Protein AF-A0A6P7TTG6-F1 (afdb_monomer_lite)

Structure (mmCIF, N/CA/C/O backbone):
data_AF-A0A6P7TTG6-F1
#
_entry.id   AF-A0A6P7TTG6-F1
#
loop_
_atom_site.group_PDB
_atom_site.id
_atom_site.type_symbol
_atom_site.label_atom_id
_atom_site.label_alt_id
_atom_site.label_comp_id
_atom_site.label_asym_id
_atom_site.label_entity_id
_atom_site.label_seq_id
_atom_site.pdbx_PDB_ins_code
_atom_site.Cartn_x
_atom_site.Cartn_y
_atom_site.Cartn_z
_atom_site.occupancy
_atom_site.B_iso_or_equiv
_atom_site.auth_seq_id
_atom_site.auth_comp_id
_atom_site.auth_asym_id
_atom_site.auth_atom_id
_atom_site.pdbx_PDB_model_num
ATOM 1 N N . MET A 1 1 ? 23.427 6.670 30.437 1.00 39.31 1 MET A N 1
ATOM 2 C CA . MET A 1 1 ? 23.112 5.500 29.586 1.00 39.31 1 MET A CA 1
ATOM 3 C C . MET A 1 1 ? 22.218 4.559 30.376 1.00 39.31 1 MET A C 1
ATOM 5 O O . MET A 1 1 ? 22.698 3.890 31.280 1.00 39.31 1 MET A O 1
ATOM 9 N N . SER A 1 2 ? 20.908 4.607 30.129 1.00 32.12 2 SER A N 1
ATOM 10 C CA . SER A 1 2 ? 19.894 3.853 30.873 1.00 32.12 2 SER A CA 1
ATOM 11 C C . SER A 1 2 ? 19.467 2.592 30.096 1.00 32.12 2 SER A C 1
ATOM 13 O O . SER A 1 2 ? 19.248 2.658 28.886 1.00 32.12 2 SER A O 1
ATOM 15 N N . PRO A 1 3 ? 19.311 1.432 30.759 1.00 34.78 3 PRO A N 1
ATOM 16 C CA . PRO A 1 3 ? 19.116 0.126 30.114 1.00 34.78 3 PRO A CA 1
ATOM 17 C C . PRO A 1 3 ? 17.681 -0.143 29.609 1.00 34.78 3 PRO A C 1
ATOM 19 O O . PRO A 1 3 ? 17.289 -1.294 29.447 1.00 34.78 3 PRO A O 1
ATOM 22 N N . LYS A 1 4 ? 16.869 0.892 29.344 1.00 36.12 4 LYS A N 1
ATOM 23 C CA . LYS A 1 4 ? 15.456 0.733 28.930 1.00 36.12 4 LYS A CA 1
ATOM 24 C C . LYS A 1 4 ? 15.217 0.774 27.414 1.00 36.12 4 LYS A C 1
ATOM 26 O O . LYS A 1 4 ? 14.137 0.399 26.976 1.00 36.12 4 LYS A O 1
ATOM 31 N N . LEU A 1 5 ? 16.215 1.145 26.608 1.00 35.41 5 LEU A N 1
ATOM 32 C CA . LEU A 1 5 ? 16.100 1.162 25.138 1.00 35.41 5 LEU A CA 1
ATOM 33 C C . LEU A 1 5 ? 16.458 -0.178 24.468 1.00 35.41 5 LEU A C 1
ATOM 35 O O . LEU A 1 5 ? 16.101 -0.396 23.314 1.00 35.41 5 LEU A O 1
ATOM 39 N N . ALA A 1 6 ? 17.096 -1.105 25.189 1.00 32.06 6 ALA A N 1
ATOM 40 C CA . ALA A 1 6 ? 17.482 -2.408 24.641 1.00 32.06 6 ALA A CA 1
ATOM 41 C C . ALA A 1 6 ? 16.287 -3.365 24.443 1.00 32.06 6 ALA A C 1
ATOM 43 O O . ALA A 1 6 ? 16.304 -4.186 23.531 1.00 32.06 6 ALA A O 1
ATOM 44 N N . ASN A 1 7 ? 15.217 -3.225 25.237 1.00 31.53 7 ASN A N 1
ATOM 45 C CA . ASN A 1 7 ? 14.056 -4.118 25.144 1.00 31.53 7 ASN A CA 1
ATOM 46 C C . ASN A 1 7 ? 13.099 -3.782 23.994 1.00 31.53 7 ASN A C 1
ATOM 48 O O . ASN A 1 7 ? 12.390 -4.672 23.545 1.00 31.53 7 ASN A O 1
ATOM 52 N N . LEU A 1 8 ? 13.090 -2.552 23.468 1.00 34.22 8 LEU A N 1
ATOM 53 C CA . LEU A 1 8 ? 12.247 -2.218 22.310 1.00 34.22 8 LEU A CA 1
ATOM 54 C C . LEU A 1 8 ? 12.873 -2.690 20.984 1.00 34.22 8 LEU A C 1
ATOM 56 O O . LEU A 1 8 ? 12.159 -2.993 20.032 1.00 34.22 8 LEU A O 1
ATOM 60 N N . PHE A 1 9 ? 14.205 -2.807 20.937 1.00 30.59 9 PHE A N 1
ATOM 61 C CA . PHE A 1 9 ? 14.932 -3.268 19.752 1.00 30.59 9 PHE A CA 1
ATOM 62 C C . PHE A 1 9 ? 14.781 -4.776 19.507 1.00 30.59 9 PHE A C 1
ATOM 64 O O . PHE A 1 9 ? 14.732 -5.196 18.354 1.00 30.59 9 PHE A O 1
ATOM 71 N N . LEU A 1 10 ? 14.626 -5.579 20.568 1.00 30.73 10 LEU A N 1
ATOM 72 C CA . LEU A 1 10 ? 14.451 -7.032 20.449 1.00 30.73 10 LEU A CA 1
ATOM 73 C C . LEU A 1 10 ? 13.064 -7.438 19.921 1.00 30.73 10 LEU A C 1
ATOM 75 O O . LEU A 1 10 ? 12.965 -8.430 19.205 1.00 30.73 10 LEU A O 1
ATOM 79 N N . PHE A 1 11 ? 12.013 -6.644 20.164 1.00 33.34 11 PHE A N 1
ATOM 80 C CA . PHE A 1 11 ? 10.689 -6.894 19.568 1.00 33.34 11 PHE A CA 1
ATOM 81 C C . PHE A 1 11 ? 10.636 -6.595 18.060 1.00 33.34 11 PHE A C 1
ATOM 83 O O . PHE A 1 11 ? 9.812 -7.165 17.349 1.00 33.34 11 PHE A O 1
ATOM 90 N N . TYR A 1 12 ? 11.516 -5.725 17.550 1.00 31.17 12 TYR A N 1
ATOM 91 C CA . TYR A 1 12 ? 11.521 -5.332 16.136 1.00 31.17 12 TYR A CA 1
ATOM 92 C C . TYR A 1 12 ? 12.294 -6.318 15.243 1.00 31.17 12 TYR A C 1
ATOM 94 O O . TYR A 1 12 ? 12.014 -6.439 14.050 1.00 31.17 12 TYR A O 1
ATOM 102 N N . THR A 1 13 ? 13.262 -7.045 15.807 1.00 28.78 13 THR A N 1
ATOM 103 C CA . THR A 1 13 ? 14.117 -7.981 15.060 1.00 28.78 13 THR A CA 1
ATOM 104 C C . THR A 1 13 ? 13.507 -9.366 14.846 1.00 28.78 13 THR A C 1
ATOM 106 O O . THR A 1 13 ? 13.900 -10.038 13.895 1.00 28.78 13 THR A O 1
ATOM 109 N N . ASP A 1 14 ? 12.511 -9.772 15.638 1.00 31.84 14 ASP A N 1
ATOM 110 C CA . ASP A 1 14 ? 11.866 -11.093 15.502 1.00 31.84 14 ASP A CA 1
ATOM 111 C C . ASP A 1 14 ? 10.756 -11.128 14.426 1.00 31.84 14 ASP A C 1
ATOM 113 O O . ASP A 1 14 ? 10.308 -12.179 13.974 1.00 31.84 14 ASP A O 1
ATOM 117 N N . TYR A 1 15 ? 10.349 -9.959 13.918 1.00 33.72 15 TYR A N 1
ATOM 118 C CA . TYR A 1 15 ? 9.292 -9.833 12.905 1.00 33.72 15 TYR A CA 1
ATOM 119 C C . TYR A 1 15 ? 9.733 -10.176 11.471 1.00 33.72 15 TYR A C 1
ATOM 121 O O . TYR A 1 15 ? 8.911 -10.170 10.554 1.00 33.72 15 TYR A O 1
ATOM 129 N N . LYS A 1 16 ? 11.024 -10.455 11.239 1.00 35.59 16 LYS A N 1
ATOM 130 C CA . LYS A 1 16 ? 11.579 -10.651 9.887 1.00 35.59 16 LYS A CA 1
ATOM 131 C C . LYS A 1 16 ? 11.756 -12.105 9.438 1.00 35.59 16 LYS A C 1
ATOM 133 O O . LYS A 1 16 ? 12.183 -12.292 8.305 1.00 35.59 16 LYS A O 1
ATOM 138 N N . ASN A 1 17 ? 11.421 -13.120 10.243 1.00 33.59 17 ASN A N 1
ATOM 139 C CA . ASN A 1 17 ? 11.662 -14.522 9.849 1.00 33.59 17 ASN A CA 1
ATOM 1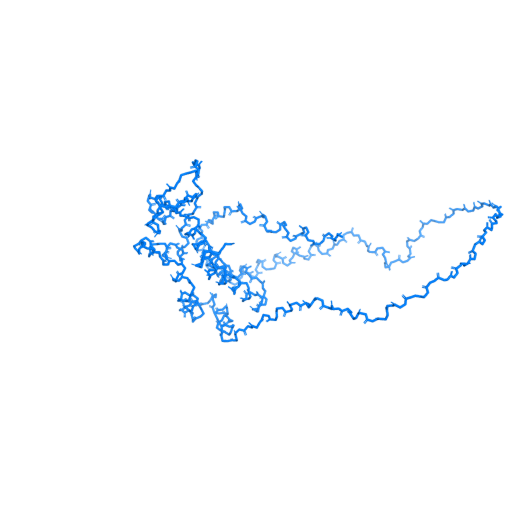40 C C . ASN A 1 17 ? 10.545 -15.532 10.148 1.00 33.59 17 ASN A C 1
ATOM 142 O O . ASN A 1 17 ? 10.766 -16.734 10.000 1.00 33.59 17 ASN A O 1
ATOM 146 N N . VAL A 1 18 ? 9.326 -15.103 10.477 1.00 35.44 18 VAL A N 1
ATOM 147 C CA . VAL A 1 18 ? 8.229 -16.069 10.618 1.00 35.44 18 VAL A CA 1
ATOM 148 C C . VAL A 1 18 ? 7.571 -16.303 9.257 1.00 35.44 18 VAL A C 1
ATOM 150 O O . VAL A 1 18 ? 6.662 -15.585 8.845 1.00 35.44 18 VAL A O 1
ATOM 153 N N . LYS A 1 19 ? 8.020 -17.344 8.546 1.00 35.16 19 LYS A N 1
ATOM 154 C CA . LYS A 1 19 ? 7.180 -18.021 7.549 1.00 35.16 19 LYS A CA 1
ATOM 155 C C . LYS A 1 19 ? 6.006 -18.650 8.299 1.00 35.16 19 LYS A C 1
ATOM 157 O O . LYS A 1 19 ? 6.113 -19.771 8.787 1.00 35.16 19 LYS A O 1
ATOM 162 N N . ILE A 1 20 ? 4.896 -17.926 8.418 1.00 34.91 20 ILE A N 1
ATOM 163 C CA . ILE A 1 20 ? 3.643 -18.511 8.895 1.00 34.91 20 ILE A CA 1
ATOM 164 C C . ILE A 1 20 ? 3.000 -19.202 7.700 1.00 34.91 20 ILE A C 1
ATOM 166 O O . ILE A 1 20 ? 2.293 -18.592 6.901 1.00 34.91 20 ILE A O 1
ATOM 170 N N . GLN A 1 21 ? 3.275 -20.495 7.568 1.00 32.12 21 GLN A N 1
ATOM 171 C CA . GLN A 1 21 ? 2.408 -21.376 6.809 1.00 32.12 21 GLN A CA 1
ATOM 172 C C . GLN A 1 21 ? 1.152 -21.578 7.655 1.00 32.12 21 GLN A C 1
ATOM 174 O O . GLN A 1 21 ? 1.180 -22.298 8.649 1.00 32.12 21 GLN A O 1
ATOM 179 N N . VAL A 1 22 ? 0.077 -20.871 7.309 1.00 37.22 22 VAL A N 1
ATOM 180 C CA . VAL A 1 22 ? -1.230 -21.051 7.946 1.00 37.22 22 VAL A CA 1
ATOM 181 C C . VAL A 1 22 ? -1.787 -22.386 7.445 1.00 37.22 22 VAL A C 1
ATOM 183 O O . VAL A 1 22 ? -2.023 -22.511 6.240 1.00 37.22 22 VAL A O 1
ATOM 186 N N . PRO A 1 23 ? -1.982 -23.405 8.300 1.00 30.75 23 PRO A N 1
ATOM 187 C CA . PRO A 1 23 ? -2.725 -24.576 7.884 1.00 30.75 23 PRO A CA 1
ATOM 188 C C . PRO A 1 23 ? -4.181 -24.148 7.708 1.00 30.75 23 PRO A C 1
ATOM 190 O O . PRO A 1 23 ? -4.854 -23.725 8.647 1.00 30.75 23 PRO A O 1
ATOM 193 N N . VAL A 1 24 ? -4.654 -24.228 6.469 1.00 43.38 24 VAL A N 1
ATOM 194 C CA . VAL A 1 24 ? -6.071 -24.121 6.150 1.00 43.38 24 VAL A CA 1
ATOM 195 C C . VAL A 1 24 ? -6.755 -25.346 6.750 1.00 43.38 24 VAL A C 1
ATOM 197 O O . VAL A 1 24 ? -6.686 -26.434 6.188 1.00 43.38 24 VAL A O 1
ATOM 200 N N . THR A 1 25 ? -7.428 -25.181 7.883 1.00 33.03 25 THR A N 1
ATOM 201 C CA . THR A 1 25 ? -8.496 -26.098 8.294 1.00 33.03 25 THR A CA 1
ATOM 202 C C . THR A 1 25 ? -9.727 -25.279 8.632 1.00 33.03 25 THR A C 1
ATOM 204 O O . THR A 1 25 ? -9.864 -24.714 9.714 1.00 33.03 25 THR A O 1
ATOM 207 N N . CYS A 1 26 ? -10.590 -25.179 7.628 1.00 31.78 26 CYS A N 1
ATOM 208 C CA . CYS A 1 26 ? -11.960 -24.714 7.729 1.00 31.78 26 CYS A CA 1
ATOM 209 C C . CYS A 1 26 ? -12.836 -25.791 8.401 1.00 31.78 26 CYS A C 1
ATOM 211 O O . CYS A 1 26 ? -12.596 -26.981 8.194 1.00 31.78 26 CYS A O 1
ATOM 213 N N . SER A 1 27 ? -13.911 -25.349 9.070 1.00 34.91 27 SER A N 1
ATOM 214 C CA . SER A 1 27 ? -15.004 -26.111 9.723 1.00 34.91 27 SER A CA 1
ATOM 215 C C . SER A 1 27 ? -14.681 -26.553 11.164 1.00 34.91 27 SER A C 1
ATOM 217 O O . SER A 1 27 ? -13.678 -27.204 11.403 1.00 34.91 27 SER A O 1
ATOM 219 N N . PHE A 1 28 ? -15.433 -26.203 12.208 1.00 36.62 28 PHE A N 1
ATOM 220 C CA . PHE A 1 28 ? -16.880 -26.338 12.408 1.00 36.62 28 PHE A CA 1
ATOM 221 C C . PHE A 1 28 ? -17.343 -25.369 13.517 1.00 36.62 28 PHE A C 1
ATOM 223 O O . PHE A 1 28 ? -16.547 -24.963 14.360 1.00 36.62 28 PHE A O 1
ATOM 230 N N . GLY A 1 29 ? -18.629 -25.005 13.532 1.00 49.56 29 GLY A N 1
ATOM 231 C CA . GLY A 1 29 ? -19.215 -24.153 14.569 1.00 49.56 29 GLY A CA 1
ATOM 232 C C . GLY A 1 29 ? -19.025 -24.724 15.975 1.00 49.56 29 GLY A C 1
ATOM 233 O O . GLY A 1 29 ? -19.563 -25.782 16.290 1.00 49.56 29 GLY A O 1
ATOM 234 N N . PHE A 1 30 ? -18.296 -23.998 16.820 1.00 55.75 30 PHE A N 1
ATOM 235 C CA . PHE A 1 30 ? -18.167 -24.341 18.231 1.00 55.75 30 PHE A CA 1
ATOM 236 C C . PHE A 1 30 ? -19.486 -24.063 18.944 1.00 55.75 30 PHE A C 1
ATOM 238 O O . PHE A 1 30 ? -20.001 -22.940 18.942 1.00 55.75 30 PHE A O 1
ATOM 245 N N . SER A 1 31 ? -20.040 -25.093 19.575 1.00 63.28 31 SER A N 1
ATOM 246 C CA . SER A 1 31 ? -21.200 -24.914 20.444 1.00 63.28 31 SER A CA 1
ATOM 247 C C . SER A 1 31 ? -20.779 -24.129 21.689 1.00 63.28 31 SER A C 1
ATOM 249 O O . SER A 1 31 ? -19.668 -24.294 22.188 1.00 63.28 31 SER A O 1
ATOM 251 N N . LYS A 1 32 ? -21.676 -23.304 22.247 1.00 67.06 32 LYS A N 1
ATOM 252 C CA . LYS A 1 32 ? -21.421 -22.457 23.438 1.00 67.06 32 LYS A CA 1
ATOM 253 C C . LYS A 1 32 ? -20.796 -23.222 24.621 1.00 67.06 32 LYS A C 1
ATOM 255 O O . LYS A 1 32 ? -20.079 -22.638 25.424 1.00 67.06 32 LYS A O 1
ATOM 260 N N . ILE A 1 33 ? -21.043 -24.529 24.704 1.00 71.31 33 ILE A N 1
ATOM 261 C CA . ILE A 1 33 ? -20.494 -25.434 25.719 1.00 71.31 33 ILE A CA 1
ATOM 262 C C . ILE A 1 33 ? -18.981 -25.642 25.541 1.00 71.31 33 ILE A C 1
ATOM 264 O O . ILE A 1 33 ? -18.257 -25.627 26.529 1.00 71.31 33 ILE A O 1
ATOM 268 N N . GLU A 1 34 ? -18.477 -25.773 24.313 1.00 69.69 34 GLU A N 1
ATOM 269 C CA . GLU A 1 34 ? -17.051 -26.026 24.044 1.00 69.69 34 GLU A CA 1
ATOM 270 C C . GLU A 1 34 ? -16.188 -24.792 24.331 1.00 69.69 34 GLU A C 1
ATOM 272 O O . GLU A 1 34 ? -15.097 -24.911 24.888 1.00 69.69 34 GLU A O 1
ATOM 277 N N . VAL A 1 35 ? -16.722 -23.600 24.046 1.00 74.50 35 VAL A N 1
ATOM 278 C CA . VAL A 1 35 ? -16.076 -22.323 24.386 1.00 74.50 35 VAL A CA 1
ATOM 279 C C . VAL A 1 35 ? -15.969 -22.161 25.904 1.00 74.50 35 VAL A C 1
ATOM 281 O O . VAL A 1 35 ? -14.889 -21.879 26.420 1.00 74.50 35 VAL A O 1
ATOM 284 N N . LEU A 1 36 ? -17.058 -22.418 26.636 1.00 76.81 36 LEU A N 1
ATOM 285 C CA . LEU A 1 36 ? -17.066 -22.327 28.100 1.00 76.81 36 LEU A CA 1
ATOM 286 C C . LEU A 1 36 ? -16.159 -23.384 28.748 1.00 76.81 36 LEU A C 1
ATOM 288 O O . LEU A 1 36 ? -15.496 -23.108 29.747 1.00 76.81 36 LEU A O 1
ATOM 292 N N . GLN A 1 37 ? -16.070 -24.582 28.166 1.00 77.19 37 GLN A N 1
ATOM 293 C CA . GLN A 1 37 ? -15.177 -25.638 28.646 1.00 77.19 37 GLN A CA 1
ATOM 294 C C . GLN A 1 37 ? -13.698 -25.236 28.497 1.00 77.19 37 GLN A C 1
ATOM 296 O O . GLN A 1 37 ? -12.893 -25.475 29.405 1.00 77.19 37 GLN A O 1
ATOM 301 N N . ALA A 1 38 ? -13.340 -24.594 27.380 1.00 76.88 38 ALA A N 1
ATOM 302 C CA . ALA A 1 38 ? -11.995 -24.072 27.149 1.00 76.88 38 ALA A CA 1
ATOM 303 C C . ALA A 1 38 ? -11.651 -22.942 28.135 1.00 76.88 38 ALA A C 1
ATOM 305 O O . ALA A 1 38 ? -10.560 -22.927 28.709 1.00 76.88 38 ALA A O 1
ATOM 306 N N . GLU A 1 39 ? -12.608 -22.057 28.411 1.00 78.31 39 GLU A N 1
ATOM 307 C CA . GLU A 1 39 ? -12.445 -20.933 29.337 1.00 78.31 39 GLU A CA 1
ATOM 308 C C . GLU A 1 39 ? -12.242 -21.403 30.790 1.00 78.31 39 GLU A C 1
ATOM 310 O O . GLU A 1 39 ? -11.300 -20.979 31.465 1.00 78.31 39 GLU A O 1
ATOM 315 N N . VAL A 1 40 ? -13.039 -22.375 31.253 1.00 84.50 40 VAL A N 1
ATOM 316 C CA . VAL A 1 40 ? -12.888 -22.990 32.587 1.00 84.50 40 VAL A CA 1
ATOM 317 C C . VAL A 1 40 ? -11.543 -23.707 32.729 1.00 84.50 40 VAL A C 1
ATOM 319 O O . VAL A 1 40 ? -10.929 -23.678 33.799 1.00 84.50 40 VAL A O 1
ATOM 322 N N . THR A 1 41 ? -11.058 -24.344 31.664 1.00 78.25 41 THR A N 1
ATOM 323 C CA . THR A 1 41 ? -9.769 -25.053 31.674 1.00 78.25 41 THR A CA 1
ATOM 324 C C . THR A 1 41 ? -8.596 -24.071 31.759 1.00 78.25 41 THR A C 1
ATOM 326 O O . THR A 1 41 ? -7.659 -24.284 32.537 1.00 78.25 41 THR A O 1
ATOM 329 N N . ALA A 1 42 ? -8.677 -22.944 31.048 1.00 78.12 42 ALA A N 1
ATOM 330 C CA . ALA A 1 42 ? -7.699 -21.865 31.156 1.00 78.12 42 ALA A CA 1
ATOM 331 C C . ALA A 1 42 ? -7.697 -21.232 32.561 1.00 78.12 42 ALA A C 1
ATOM 333 O O . ALA A 1 42 ? -6.636 -21.089 33.172 1.00 78.12 42 ALA A O 1
ATOM 334 N N . LEU A 1 43 ? -8.876 -20.946 33.126 1.00 75.69 43 LEU A N 1
ATOM 335 C CA . LEU A 1 43 ? -9.028 -20.389 34.478 1.00 75.69 43 LEU A CA 1
ATOM 336 C C . LEU A 1 43 ? -8.457 -21.310 35.565 1.00 75.69 43 LEU A C 1
ATOM 338 O O . LEU A 1 43 ? -7.754 -20.841 36.461 1.00 75.69 43 LEU A O 1
ATOM 342 N N . LYS A 1 44 ? -8.680 -22.628 35.468 1.00 74.44 44 LYS A N 1
ATOM 343 C CA . LYS A 1 44 ? -8.085 -23.610 36.394 1.00 74.44 44 LYS A CA 1
ATOM 344 C C . LYS A 1 44 ? -6.558 -23.615 36.330 1.00 74.44 44 LYS A C 1
ATOM 346 O O . LYS A 1 44 ? -5.908 -23.715 37.366 1.00 74.44 44 LYS A O 1
ATOM 351 N N . THR A 1 45 ? -5.991 -23.465 35.137 1.00 68.19 45 THR A N 1
ATOM 352 C CA . THR A 1 45 ? -4.534 -23.419 34.945 1.00 68.19 45 THR A CA 1
ATOM 353 C C . THR A 1 45 ? -3.933 -22.170 35.597 1.00 68.19 45 THR A C 1
ATOM 355 O O . THR A 1 45 ? -2.915 -22.254 36.278 1.00 68.19 45 THR A O 1
ATOM 358 N N . LEU A 1 46 ? -4.611 -21.026 35.481 1.00 63.53 46 LEU A N 1
ATOM 359 C CA . LEU A 1 46 ? -4.169 -19.753 36.057 1.00 63.53 46 LEU A CA 1
ATOM 360 C C . LEU A 1 46 ? -4.206 -19.770 37.597 1.00 63.53 46 LEU A C 1
ATOM 362 O O . LEU A 1 46 ? -3.248 -19.347 38.248 1.00 63.53 46 LEU A O 1
ATOM 366 N N . VAL A 1 47 ? -5.257 -20.353 38.185 1.00 67.69 47 VAL A N 1
ATOM 367 C CA . VAL A 1 47 ? -5.381 -20.530 39.644 1.00 67.69 47 VAL A CA 1
ATOM 368 C C . VAL A 1 47 ? -4.290 -21.456 40.190 1.00 67.69 47 VAL A C 1
ATOM 370 O O . VAL A 1 47 ? -3.668 -21.126 41.199 1.00 67.69 47 VAL A O 1
ATOM 373 N N . LEU A 1 48 ? -3.980 -22.558 39.499 1.00 58.34 48 LEU A N 1
ATOM 374 C CA . LEU A 1 48 ? -2.924 -23.491 39.917 1.00 58.34 48 LEU A CA 1
ATOM 375 C C . LEU A 1 48 ? -1.517 -22.867 39.883 1.00 58.34 48 LEU A C 1
ATOM 377 O O . LEU A 1 48 ? -0.663 -23.247 40.678 1.00 58.34 48 LEU A O 1
ATOM 381 N N . THR A 1 49 ? -1.273 -21.880 39.016 1.00 57.12 49 THR A N 1
ATOM 382 C CA . THR A 1 49 ? 0.014 -21.156 38.958 1.00 57.12 49 THR A CA 1
ATOM 383 C C . THR A 1 49 ? 0.149 -20.017 39.976 1.00 57.12 49 THR A C 1
ATOM 385 O O . THR A 1 49 ? 1.227 -19.443 40.111 1.00 57.12 49 THR A O 1
ATOM 388 N N . SER A 1 50 ? -0.923 -19.684 40.704 1.00 46.31 50 SER A N 1
ATOM 389 C CA . SER A 1 50 ? -0.970 -18.520 41.604 1.00 46.31 50 SER A CA 1
ATOM 390 C C . SER A 1 50 ? -0.599 -18.805 43.066 1.00 46.31 50 SER A C 1
ATOM 392 O O . SER A 1 50 ? -0.595 -17.887 43.884 1.00 46.31 50 SER A O 1
ATOM 394 N N . THR A 1 51 ? -0.208 -20.035 43.410 1.00 56.03 51 THR A N 1
ATOM 395 C CA . THR A 1 51 ? 0.415 -20.340 44.708 1.00 56.03 51 THR A CA 1
ATOM 396 C C . THR A 1 51 ? 1.935 -20.453 44.559 1.00 56.03 51 THR A C 1
ATOM 398 O O . THR A 1 51 ? 2.431 -21.523 44.200 1.00 56.03 51 THR A O 1
ATOM 401 N N . PRO A 1 52 ? 2.715 -19.392 44.836 1.00 46.53 52 PRO A N 1
ATOM 402 C CA . PRO A 1 52 ? 4.153 -19.532 44.985 1.00 46.53 52 PRO A CA 1
ATOM 403 C C . PRO A 1 52 ? 4.451 -20.276 46.291 1.00 46.53 52 PRO A C 1
ATOM 405 O O . PRO A 1 52 ? 4.083 -19.839 47.381 1.00 46.53 52 PRO A O 1
ATOM 408 N N . SER A 1 53 ? 5.158 -21.399 46.189 1.00 52.19 53 SER A N 1
ATOM 409 C CA . SER A 1 53 ? 5.706 -22.150 47.320 1.00 52.19 53 SER A CA 1
ATOM 410 C C . SER A 1 53 ? 6.856 -21.391 47.996 1.00 52.19 53 SER A C 1
ATOM 412 O O . SER A 1 53 ? 7.978 -21.869 47.976 1.00 52.19 53 SER A O 1
ATOM 414 N N . THR A 1 54 ? 6.637 -20.190 48.544 1.00 57.81 54 THR A N 1
ATOM 415 C CA . THR A 1 54 ? 7.539 -19.526 49.512 1.00 57.81 54 THR A CA 1
ATOM 416 C C . THR A 1 54 ? 6.827 -18.345 50.198 1.00 57.81 54 THR A C 1
ATOM 418 O O . THR A 1 54 ? 6.245 -17.508 49.511 1.00 57.81 54 THR A O 1
ATOM 421 N N . PRO A 1 55 ? 6.863 -18.224 51.539 1.00 50.62 55 PRO A N 1
ATOM 422 C CA . PRO A 1 55 ? 6.248 -17.097 52.235 1.00 50.62 55 PRO A CA 1
ATOM 423 C C . PRO A 1 55 ? 7.098 -15.822 52.097 1.00 50.62 55 PRO A C 1
ATOM 425 O O . PRO A 1 55 ? 8.326 -15.854 52.216 1.00 50.62 55 PRO A O 1
ATOM 428 N N . ASN A 1 56 ? 6.434 -14.683 51.878 1.00 51.72 56 ASN A N 1
ATOM 429 C CA . ASN A 1 56 ? 7.055 -13.358 51.808 1.00 51.72 56 ASN A CA 1
ATOM 430 C C . ASN A 1 56 ? 7.715 -12.986 53.149 1.00 51.72 56 ASN A C 1
ATOM 432 O O . ASN A 1 56 ? 7.046 -12.587 54.101 1.00 51.72 56 ASN A O 1
ATOM 436 N N . LYS A 1 57 ? 9.050 -13.071 53.213 1.00 55.94 57 LYS A N 1
ATOM 437 C CA . LYS A 1 57 ? 9.847 -12.813 54.432 1.00 55.94 57 LYS A CA 1
ATOM 438 C C . LYS A 1 57 ? 9.766 -11.374 54.956 1.00 55.94 57 LYS A C 1
ATOM 440 O O . LYS A 1 57 ? 10.060 -11.136 56.117 1.00 55.94 57 LYS A O 1
ATOM 445 N N . HIS A 1 58 ? 9.342 -10.418 54.135 1.00 57.97 58 HIS A N 1
ATOM 446 C CA . HIS A 1 58 ? 9.317 -8.999 54.504 1.00 57.97 58 HIS A CA 1
ATOM 447 C C . HIS A 1 58 ? 8.097 -8.589 55.361 1.00 57.97 58 HIS A C 1
ATOM 449 O O . HIS A 1 58 ? 7.964 -7.423 55.726 1.00 57.97 58 HIS A O 1
ATOM 455 N N . LEU A 1 59 ? 7.199 -9.533 55.670 1.00 55.97 59 LEU A N 1
ATOM 456 C CA . LEU A 1 59 ? 5.964 -9.304 56.435 1.00 55.97 59 LEU A CA 1
ATOM 457 C C . LEU A 1 59 ? 5.920 -10.061 57.777 1.00 55.97 59 LEU A C 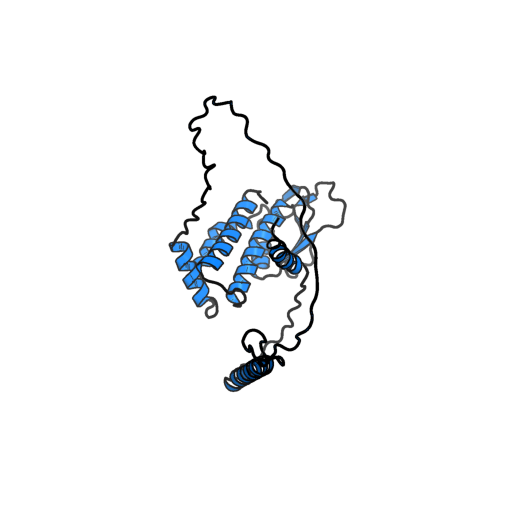1
ATOM 459 O O . LEU A 1 59 ? 4.939 -9.946 58.506 1.00 55.97 59 LEU A O 1
ATOM 463 N N . HIS A 1 60 ? 6.975 -10.802 58.137 1.00 56.62 60 HIS A N 1
ATOM 464 C CA . HIS A 1 60 ? 7.028 -11.596 59.369 1.00 56.62 60 HIS A CA 1
ATOM 465 C C . HIS A 1 60 ? 8.306 -11.302 60.179 1.00 56.62 60 HIS A C 1
ATOM 467 O O . HIS A 1 60 ? 9.335 -11.928 59.936 1.00 56.62 60 HIS A O 1
ATOM 473 N N . PRO A 1 61 ? 8.251 -10.415 61.193 1.00 55.69 61 PRO A N 1
ATOM 474 C CA . PRO A 1 61 ? 9.394 -10.060 62.051 1.00 55.69 61 PRO A CA 1
ATOM 475 C C . PRO A 1 61 ? 9.881 -11.174 63.001 1.00 55.69 61 PRO A C 1
ATOM 477 O O . PRO A 1 61 ? 10.713 -10.926 63.864 1.00 55.69 61 PRO A O 1
ATOM 480 N N . GLN A 1 62 ? 9.334 -12.388 62.910 1.00 58.53 62 GLN A N 1
ATOM 481 C CA . GLN A 1 62 ? 9.596 -13.487 63.852 1.00 58.53 62 GLN A CA 1
ATOM 482 C C . GLN A 1 62 ? 10.638 -14.505 63.355 1.00 58.53 62 GLN A C 1
ATOM 484 O O . GLN A 1 62 ? 10.886 -15.496 64.036 1.00 58.53 62 GLN A O 1
ATOM 489 N N . ILE A 1 63 ? 11.274 -14.274 62.200 1.00 50.62 63 ILE A N 1
ATOM 490 C CA . ILE A 1 63 ? 12.376 -15.107 61.686 1.00 50.62 63 ILE A CA 1
ATOM 491 C C . ILE A 1 63 ? 13.676 -14.287 61.689 1.00 50.62 63 ILE A C 1
ATOM 493 O O . ILE A 1 63 ? 14.346 -14.159 60.671 1.00 50.62 63 ILE A O 1
ATOM 497 N N . ASP A 1 64 ? 14.018 -13.706 62.840 1.00 42.94 64 ASP A N 1
ATOM 498 C CA . ASP A 1 64 ? 15.358 -13.178 63.108 1.00 42.94 64 ASP A CA 1
ATOM 499 C C . ASP A 1 64 ? 16.078 -14.143 64.049 1.00 42.94 64 ASP A C 1
ATOM 501 O O . ASP A 1 64 ? 15.898 -14.149 65.267 1.00 42.94 64 ASP A O 1
ATOM 505 N N . THR A 1 65 ? 16.915 -14.993 63.465 1.00 45.34 65 THR A N 1
ATOM 506 C CA . THR A 1 65 ? 17.877 -15.813 64.197 1.00 45.34 65 THR A CA 1
ATOM 507 C C . THR A 1 65 ? 19.251 -15.574 63.592 1.00 45.34 65 THR A C 1
ATOM 509 O O . THR A 1 65 ? 19.558 -16.132 62.547 1.00 45.34 65 THR A O 1
ATOM 512 N N . THR A 1 66 ? 20.061 -14.721 64.224 1.00 39.84 66 THR A N 1
ATOM 513 C CA . THR A 1 66 ? 21.285 -15.141 64.935 1.00 39.84 66 THR A CA 1
ATOM 514 C C . THR A 1 66 ? 22.042 -13.927 65.476 1.00 39.84 66 THR A C 1
ATOM 516 O O . THR A 1 66 ? 22.623 -13.130 64.748 1.00 39.84 66 THR A O 1
ATOM 519 N N . SER A 1 67 ? 22.054 -13.842 66.799 1.00 37.03 67 SER A N 1
ATOM 520 C CA . SER A 1 67 ? 22.935 -13.044 67.647 1.00 37.03 67 SER A CA 1
ATOM 521 C C . SER A 1 67 ? 24.365 -13.603 67.738 1.00 37.03 67 SER A C 1
ATOM 523 O O . SER A 1 67 ? 24.523 -14.824 67.682 1.00 37.03 67 SER A O 1
ATOM 525 N N . ASN A 1 68 ? 25.310 -12.717 68.115 1.00 38.66 68 ASN A N 1
ATOM 526 C CA . ASN A 1 68 ? 26.620 -12.906 68.798 1.00 38.66 68 ASN A CA 1
ATOM 527 C C . ASN A 1 68 ? 27.860 -12.599 67.925 1.00 38.66 68 ASN A C 1
ATOM 529 O O . ASN A 1 68 ? 27.907 -13.018 66.784 1.00 38.66 68 ASN A O 1
ATOM 533 N N . LYS A 1 69 ? 28.946 -11.944 68.380 1.00 36.66 69 LYS A N 1
ATOM 534 C CA . LYS A 1 69 ? 29.388 -11.439 69.702 1.00 36.66 69 LYS A CA 1
ATOM 535 C C . LYS A 1 69 ? 30.632 -10.521 69.514 1.00 36.66 69 LYS A C 1
ATOM 537 O O . LYS A 1 69 ? 31.560 -10.922 68.834 1.00 36.66 69 LYS A O 1
ATOM 542 N N . LYS A 1 70 ? 30.648 -9.381 70.227 1.00 34.00 70 LYS A N 1
ATOM 543 C CA . LYS A 1 70 ? 31.711 -8.765 71.081 1.00 34.00 70 LYS A CA 1
ATOM 544 C C . LYS A 1 70 ? 33.180 -8.487 70.627 1.00 34.00 70 LYS A C 1
ATOM 546 O O . LYS A 1 70 ? 33.887 -9.404 70.238 1.00 34.00 70 LYS A O 1
ATOM 551 N N . LYS A 1 71 ? 33.633 -7.287 71.091 1.00 32.75 71 LYS A N 1
ATOM 552 C CA . LYS A 1 71 ? 34.975 -6.820 71.588 1.00 32.75 71 LYS A CA 1
ATOM 553 C C . LYS A 1 71 ? 36.010 -6.348 70.535 1.00 32.75 71 LYS A C 1
ATOM 555 O O . LYS A 1 71 ? 36.072 -6.948 69.483 1.00 32.75 71 LYS A O 1
ATOM 560 N N . GLU A 1 72 ? 36.886 -5.341 70.711 1.00 30.34 72 GLU A N 1
ATOM 561 C CA . GLU A 1 72 ? 37.236 -4.368 71.773 1.00 30.34 72 GLU A CA 1
ATOM 562 C C . GLU A 1 72 ? 38.311 -3.371 71.225 1.00 30.34 72 GLU A C 1
ATOM 564 O O . GLU A 1 72 ? 39.156 -3.763 70.431 1.00 30.34 72 GLU A O 1
ATOM 569 N N . SER A 1 73 ? 38.317 -2.120 71.719 1.00 31.20 73 SER A N 1
ATOM 570 C CA . SER A 1 73 ? 39.445 -1.152 71.858 1.00 31.20 73 SER A CA 1
ATOM 571 C C . SER A 1 73 ? 40.065 -0.300 70.709 1.00 31.20 73 SER A C 1
ATOM 573 O O . SER A 1 73 ? 40.378 -0.762 69.623 1.00 31.20 73 SER A O 1
ATOM 575 N N . SER A 1 74 ? 40.354 0.955 71.124 1.00 34.38 74 SER A N 1
ATOM 576 C CA . SER A 1 74 ? 41.484 1.872 70.813 1.00 34.38 74 SER A CA 1
ATOM 577 C C . SER A 1 74 ? 41.392 2.963 69.714 1.00 34.38 74 SER A C 1
ATOM 579 O O . SER A 1 74 ? 41.850 2.768 68.600 1.00 34.38 74 SER A O 1
ATOM 581 N N . ARG A 1 75 ? 40.907 4.151 70.137 1.00 42.34 75 ARG A N 1
ATOM 582 C CA . ARG A 1 75 ? 41.463 5.540 70.044 1.00 42.34 75 ARG A CA 1
ATOM 583 C C . ARG A 1 75 ? 42.027 6.148 68.717 1.00 42.34 75 ARG A C 1
ATOM 585 O O . ARG A 1 75 ? 42.438 5.434 67.820 1.00 42.34 75 ARG A O 1
ATOM 592 N N . PRO A 1 76 ? 42.044 7.505 68.600 1.00 59.69 76 PRO A N 1
ATOM 593 C CA . PRO A 1 76 ? 41.820 8.256 67.350 1.00 59.69 76 PRO A CA 1
ATOM 594 C C . PRO A 1 76 ? 43.054 9.012 66.798 1.00 59.69 76 PRO A C 1
ATOM 596 O O . PRO A 1 76 ? 43.999 9.275 67.541 1.00 59.69 76 PRO A O 1
ATOM 599 N N . PHE A 1 77 ? 43.012 9.465 65.529 1.00 35.97 77 PHE A N 1
ATOM 600 C CA . PHE A 1 77 ? 44.059 10.323 64.942 1.00 35.97 77 PHE A CA 1
ATOM 601 C C . PHE A 1 77 ? 43.526 11.461 64.026 1.00 35.97 77 PHE A C 1
ATOM 603 O O . PHE A 1 77 ? 43.129 11.245 62.890 1.00 35.97 77 PHE A O 1
ATOM 610 N N . TRP A 1 78 ? 43.496 12.665 64.612 1.00 39.56 78 TRP A N 1
ATOM 611 C C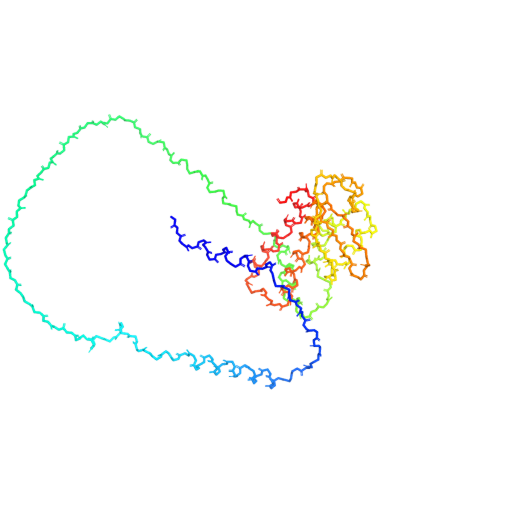A . TRP A 1 78 ? 43.797 14.039 64.146 1.00 39.56 78 TRP A CA 1
ATOM 612 C C . TRP A 1 78 ? 43.609 14.540 62.687 1.00 39.56 78 TRP A C 1
ATOM 614 O O . TRP A 1 78 ? 44.216 14.032 61.758 1.00 39.56 78 TRP A O 1
ATOM 624 N N . LYS A 1 79 ? 42.930 15.711 62.610 1.00 40.47 79 LYS A N 1
ATOM 625 C CA . LYS A 1 79 ? 43.236 16.993 61.899 1.00 40.47 79 LYS A CA 1
ATOM 626 C C . LYS A 1 79 ? 43.664 16.932 60.412 1.00 40.47 79 LYS A C 1
ATOM 628 O O . LYS A 1 79 ? 44.647 16.309 60.053 1.00 40.47 79 LYS A O 1
ATOM 633 N N . THR A 1 80 ? 43.089 17.761 59.532 1.00 41.72 80 THR A N 1
ATOM 634 C CA . THR A 1 80 ? 43.505 19.177 59.396 1.00 41.72 80 THR A CA 1
ATOM 635 C C . THR A 1 80 ? 42.552 20.024 58.529 1.00 41.72 80 THR A C 1
ATOM 637 O O . THR A 1 80 ? 41.938 19.555 57.579 1.00 41.72 80 THR A O 1
ATOM 640 N N . HIS A 1 81 ? 42.479 21.312 58.880 1.00 46.97 81 HIS A N 1
ATOM 641 C CA . HIS A 1 81 ? 41.901 22.433 58.133 1.00 46.97 81 HIS A CA 1
ATOM 642 C C . HIS A 1 81 ? 42.555 22.659 56.756 1.00 46.97 81 HIS A C 1
ATOM 644 O O . HIS A 1 81 ? 43.781 22.632 56.661 1.00 46.97 81 HIS A O 1
ATOM 650 N N . ARG A 1 82 ? 41.789 23.189 55.790 1.00 38.59 82 ARG A N 1
ATOM 651 C CA . ARG A 1 82 ? 42.240 24.373 55.035 1.00 38.59 82 ARG A CA 1
ATOM 652 C C . ARG A 1 82 ? 41.089 25.331 54.735 1.00 38.59 82 ARG A C 1
ATOM 654 O O . ARG A 1 82 ? 40.015 24.931 54.304 1.00 38.59 82 ARG A O 1
ATOM 661 N N . ARG A 1 83 ? 41.341 26.599 55.062 1.00 42.41 83 ARG A N 1
ATOM 662 C CA . ARG A 1 83 ? 40.481 27.764 54.852 1.00 42.41 83 ARG A CA 1
ATOM 663 C C . ARG A 1 83 ? 40.617 28.290 53.417 1.00 42.41 83 ARG A C 1
ATOM 665 O O . ARG A 1 83 ? 41.651 28.107 52.783 1.00 42.41 83 ARG A O 1
ATOM 672 N N . SER A 1 84 ? 39.539 28.957 53.019 1.00 40.28 84 SER A N 1
ATOM 673 C CA . SER A 1 84 ? 39.255 29.795 51.849 1.00 40.28 84 SER A CA 1
ATOM 674 C C . SER A 1 84 ? 40.398 30.656 51.288 1.00 40.28 84 SER A C 1
ATOM 676 O O . SER A 1 84 ? 41.229 31.152 52.048 1.00 40.28 84 SER A O 1
ATOM 678 N N . THR A 1 85 ? 40.318 30.947 49.983 1.00 39.38 85 THR A N 1
ATOM 679 C CA . THR A 1 85 ? 40.787 32.208 49.382 1.00 39.38 85 THR A CA 1
ATOM 680 C C . THR A 1 85 ? 39.760 32.722 48.369 1.00 39.38 85 THR A C 1
ATOM 682 O O . THR A 1 85 ? 39.255 31.967 47.541 1.00 39.38 85 THR A O 1
ATOM 685 N N . SER A 1 86 ? 39.463 34.012 48.493 1.00 46.47 86 SER A N 1
ATOM 686 C CA . SER A 1 86 ? 38.538 34.861 47.742 1.00 46.47 86 SER A CA 1
ATOM 687 C C . SER A 1 86 ? 39.086 35.320 46.376 1.00 46.47 86 SER A C 1
ATOM 689 O O . SER A 1 86 ? 40.266 35.136 46.096 1.00 46.47 86 SER A O 1
ATOM 691 N N . HIS A 1 87 ? 38.219 36.008 45.611 1.00 38.84 87 HIS A N 1
ATOM 692 C CA . HIS A 1 87 ? 38.458 36.845 44.415 1.00 38.84 87 HIS A CA 1
ATOM 693 C C . HIS A 1 87 ? 38.334 36.210 43.013 1.00 38.84 87 HIS A C 1
ATOM 695 O O . HIS A 1 87 ? 39.328 35.817 42.414 1.00 38.84 87 HIS A O 1
ATOM 701 N N . HIS A 1 88 ? 37.132 36.291 42.421 1.00 42.88 88 HIS A N 1
ATOM 702 C CA . HIS A 1 88 ? 36.908 37.037 41.167 1.00 42.88 88 HIS A CA 1
ATOM 703 C C . HIS A 1 88 ? 35.399 37.207 40.900 1.00 42.88 88 HIS A C 1
ATOM 705 O O . HIS A 1 88 ? 34.739 36.314 40.377 1.00 42.88 88 HIS A O 1
ATOM 711 N N . GLU A 1 89 ? 34.851 38.366 41.273 1.00 43.06 89 GLU A N 1
ATOM 712 C CA . GLU A 1 89 ? 33.637 38.902 40.655 1.00 43.06 89 GLU A CA 1
ATOM 713 C C . GLU A 1 89 ? 34.041 39.575 39.340 1.00 43.06 89 GLU A C 1
ATOM 715 O O . GLU A 1 89 ? 34.774 40.564 39.346 1.00 43.06 89 GLU A O 1
ATOM 720 N N . PHE A 1 90 ? 33.561 39.047 38.216 1.00 36.03 90 PHE A N 1
ATOM 721 C CA . PHE A 1 90 ? 33.447 39.807 36.974 1.00 36.03 90 PHE A CA 1
ATOM 722 C C . PHE A 1 90 ? 32.222 39.304 36.195 1.00 36.03 90 PHE A C 1
ATOM 724 O O . PHE A 1 90 ? 32.256 38.276 35.525 1.00 36.03 90 PHE A O 1
ATOM 731 N N . THR A 1 91 ? 31.107 40.002 36.417 1.00 47.09 91 THR A N 1
ATOM 732 C CA . THR A 1 91 ? 30.029 40.285 35.454 1.00 47.09 91 THR A CA 1
ATOM 733 C C . THR A 1 91 ? 29.713 39.217 34.396 1.00 47.09 91 THR A C 1
ATOM 735 O O . THR A 1 91 ? 30.210 39.237 33.270 1.00 47.09 91 THR A O 1
ATOM 738 N N . LYS A 1 92 ? 28.728 38.365 34.700 1.00 42.41 92 LYS A N 1
ATOM 739 C CA . LYS A 1 92 ? 27.825 37.825 33.673 1.00 42.41 92 LYS A CA 1
ATOM 740 C C . LYS A 1 92 ? 26.445 37.559 34.264 1.00 42.41 92 LYS A C 1
ATOM 742 O O . LYS A 1 92 ? 26.030 36.420 34.451 1.00 42.41 92 LYS A O 1
ATOM 747 N N . GLU A 1 93 ? 25.755 38.648 34.580 1.00 38.25 93 GLU A N 1
ATOM 748 C CA . GLU A 1 93 ? 24.308 38.622 34.744 1.00 38.25 93 GLU A CA 1
ATOM 749 C C . GLU A 1 93 ? 23.661 38.110 33.447 1.00 38.25 93 GLU A C 1
ATOM 751 O O . GLU A 1 93 ? 23.953 38.577 32.345 1.00 38.25 93 GLU A O 1
ATOM 756 N N . THR A 1 94 ? 22.802 37.107 33.615 1.00 44.44 94 THR A N 1
ATOM 757 C CA . THR A 1 94 ? 21.565 36.926 32.850 1.00 44.44 94 THR A CA 1
ATOM 758 C C . THR A 1 94 ? 21.710 36.915 31.325 1.00 44.44 94 THR A C 1
ATOM 760 O O . THR A 1 94 ? 21.089 37.699 30.610 1.00 44.44 94 THR A O 1
ATOM 763 N N . ARG A 1 95 ? 22.450 35.941 30.785 1.00 41.25 95 ARG A N 1
ATOM 764 C CA . ARG A 1 95 ? 22.025 35.355 29.506 1.00 41.25 95 ARG A CA 1
ATOM 765 C C . ARG A 1 95 ? 21.013 34.276 29.843 1.00 41.25 95 ARG A C 1
ATOM 767 O O . ARG A 1 95 ? 21.401 33.204 30.292 1.00 41.25 95 ARG A O 1
ATOM 774 N N . GLY A 1 96 ? 19.741 34.643 29.691 1.00 40.81 96 GLY A N 1
ATOM 775 C CA . GLY A 1 96 ? 18.618 33.729 29.783 1.00 40.81 96 GLY A CA 1
ATOM 776 C C . GLY A 1 96 ? 18.924 32.455 29.015 1.00 40.81 96 GLY A C 1
ATOM 777 O O . GLY A 1 96 ? 19.473 32.494 27.911 1.00 40.81 96 GLY A O 1
ATOM 778 N N . GLU A 1 97 ? 18.609 31.346 29.665 1.00 41.09 97 GLU A N 1
ATOM 779 C CA . GLU A 1 97 ? 18.451 30.046 29.048 1.00 41.09 97 GLU A CA 1
ATOM 780 C C . GLU A 1 97 ? 17.537 30.244 27.835 1.00 41.09 97 GLU A C 1
ATOM 782 O O . GLU A 1 97 ? 16.327 30.420 27.960 1.00 41.09 97 GLU A O 1
ATOM 787 N N . THR A 1 98 ? 18.126 30.312 26.642 1.00 40.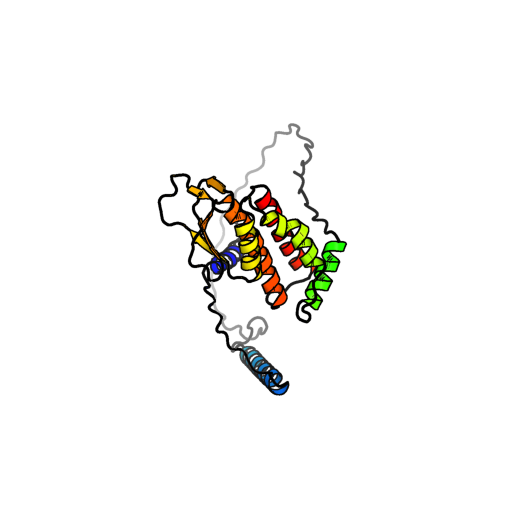00 98 THR A N 1
ATOM 788 C CA . THR A 1 98 ? 17.395 29.978 25.430 1.00 40.00 98 THR A CA 1
ATOM 789 C C . THR A 1 98 ? 17.123 28.494 25.549 1.00 40.00 98 THR A C 1
ATOM 791 O O . THR A 1 98 ? 17.976 27.675 25.213 1.00 40.00 98 THR A O 1
ATOM 794 N N . ASP A 1 99 ? 15.969 28.195 26.137 1.00 44.06 99 ASP A N 1
ATOM 795 C CA . ASP A 1 99 ? 15.197 26.988 25.908 1.00 44.06 99 ASP A CA 1
ATOM 796 C C . ASP A 1 99 ? 15.226 26.742 24.393 1.00 44.06 99 ASP A C 1
ATOM 798 O O . ASP A 1 99 ? 14.584 27.452 23.611 1.00 44.06 99 ASP A O 1
ATOM 802 N N . GLU A 1 100 ? 16.117 25.850 23.950 1.00 43.97 100 GLU A N 1
ATOM 803 C CA . GLU A 1 100 ? 16.083 25.329 22.593 1.00 43.97 100 GLU A CA 1
ATOM 804 C C . GLU A 1 100 ? 14.768 24.579 22.501 1.00 43.97 100 GLU A C 1
ATOM 806 O O . GLU A 1 100 ? 14.660 23.453 22.980 1.00 43.97 100 GLU A O 1
ATOM 811 N N . GLY A 1 101 ? 13.767 25.289 21.972 1.00 41.28 101 GLY A N 1
ATOM 812 C CA . GLY A 1 101 ? 12.375 24.895 22.012 1.00 41.28 101 GLY A CA 1
ATOM 813 C C . GLY A 1 101 ? 12.222 23.408 21.768 1.00 41.28 101 GLY A C 1
ATOM 814 O O . GLY A 1 101 ? 12.542 22.906 20.684 1.00 41.28 101 GLY A O 1
ATOM 815 N N . GLU A 1 102 ? 11.691 22.719 22.779 1.00 46.44 102 GLU A N 1
ATOM 816 C CA . GLU A 1 102 ? 10.949 21.496 22.554 1.00 46.44 102 GLU A CA 1
ATOM 817 C C . GLU A 1 102 ? 9.968 21.818 21.432 1.00 46.44 102 GLU A C 1
ATOM 819 O O . GLU A 1 102 ? 8.968 22.514 21.618 1.00 46.44 102 GLU A O 1
ATOM 824 N N . ASN A 1 103 ? 10.298 21.372 20.223 1.00 48.53 103 ASN A N 1
ATOM 825 C CA . ASN A 1 103 ? 9.412 21.444 19.083 1.00 48.53 103 ASN A CA 1
ATOM 826 C C . ASN A 1 103 ? 8.328 20.400 19.363 1.00 48.53 103 ASN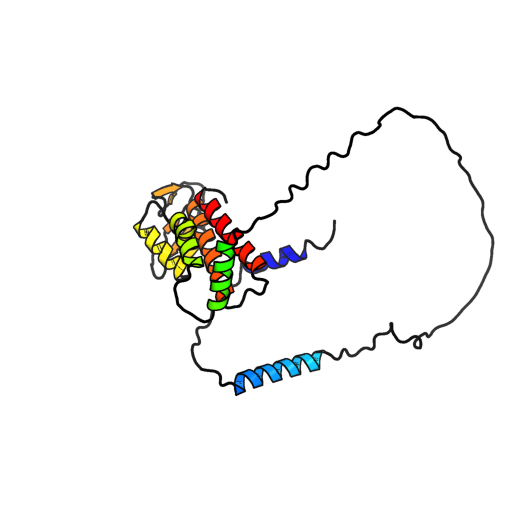 A C 1
ATOM 828 O O . ASN A 1 103 ? 8.361 19.281 18.847 1.00 48.53 103 ASN A O 1
ATOM 832 N N . GLY A 1 104 ? 7.446 20.737 20.307 1.00 46.16 104 GLY A N 1
ATOM 833 C CA . GLY A 1 104 ? 6.334 19.942 20.773 1.00 46.16 104 GLY A CA 1
ATOM 834 C C . GLY A 1 104 ? 5.408 19.775 19.594 1.00 46.16 104 GLY A C 1
ATOM 835 O O . GLY A 1 104 ? 4.523 20.597 19.358 1.00 46.16 104 GLY A O 1
ATOM 836 N N . HIS A 1 105 ? 5.664 18.738 18.801 1.00 55.16 105 HIS A N 1
ATOM 837 C CA . HIS A 1 105 ? 4.851 18.393 17.657 1.00 55.16 105 HIS A CA 1
ATOM 838 C C . HIS A 1 105 ? 3.509 17.897 18.192 1.00 55.16 105 HIS A C 1
ATOM 840 O O . HIS A 1 105 ? 3.280 16.701 18.378 1.00 55.16 105 HIS A O 1
ATOM 846 N N . THR A 1 106 ? 2.628 18.844 18.508 1.00 57.44 106 THR A N 1
ATOM 847 C CA . THR A 1 106 ? 1.235 18.577 18.828 1.00 57.44 106 THR A CA 1
ATOM 848 C C . THR A 1 106 ? 0.613 18.016 17.559 1.00 57.44 106 THR A C 1
ATOM 850 O O . THR A 1 106 ? 0.261 18.733 16.626 1.00 57.44 106 THR A O 1
ATOM 853 N N . THR A 1 107 ? 0.567 16.687 17.478 1.00 71.94 107 THR A N 1
ATOM 854 C CA . THR A 1 107 ? -0.042 15.994 16.345 1.00 71.94 107 THR A CA 1
ATOM 855 C C . THR A 1 107 ? -1.547 16.190 16.468 1.00 71.94 107 THR A C 1
ATOM 857 O O . THR A 1 107 ? -2.213 15.495 17.237 1.00 71.94 107 THR A O 1
ATOM 860 N N . GLN A 1 108 ? -2.070 17.200 15.775 1.00 88.06 108 GLN A N 1
ATOM 861 C CA . GLN A 1 108 ? -3.506 17.415 15.663 1.00 88.06 108 GLN A CA 1
ATOM 862 C C . GLN A 1 108 ? -4.098 16.302 14.796 1.00 88.06 108 GLN A C 1
ATOM 864 O O . GLN A 1 108 ? -3.575 15.988 13.727 1.00 88.06 108 GLN A O 1
ATOM 869 N N . ILE A 1 109 ? -5.163 15.676 15.291 1.00 91.12 109 ILE A N 1
ATOM 870 C CA . ILE A 1 109 ? -5.874 14.604 14.598 1.00 91.12 109 ILE A CA 1
ATOM 871 C C . ILE A 1 109 ? -7.113 15.205 13.941 1.00 91.12 109 ILE A C 1
ATOM 873 O O . ILE A 1 109 ? -7.892 15.882 14.608 1.00 91.12 109 ILE A O 1
ATOM 877 N N . ASP A 1 110 ? -7.307 14.922 12.654 1.00 93.38 110 ASP A N 1
ATOM 878 C CA . ASP A 1 110 ? -8.583 15.172 11.990 1.00 93.38 110 ASP A CA 1
ATOM 879 C C . ASP A 1 110 ? -9.660 14.259 12.590 1.00 93.38 110 ASP A C 1
ATOM 881 O O . ASP A 1 110 ? -9.593 13.031 12.476 1.00 93.38 110 ASP A O 1
ATOM 885 N N . LEU A 1 111 ? -10.645 14.880 13.240 1.00 94.12 111 LEU A N 1
ATOM 886 C CA . LEU A 1 111 ? -11.735 14.188 13.915 1.00 94.12 111 LEU A CA 1
ATOM 887 C C . LEU A 1 111 ? -12.633 13.433 12.933 1.00 94.12 111 LEU A C 1
ATOM 889 O O . LEU A 1 111 ? -13.085 12.347 13.271 1.00 94.12 111 LEU A O 1
ATOM 893 N N . VAL A 1 112 ? -12.814 13.926 11.703 1.00 95.00 112 VAL A N 1
ATOM 894 C CA . VAL A 1 112 ? -13.646 13.248 10.693 1.00 95.00 112 VAL A CA 1
ATOM 895 C C . VAL A 1 112 ? -13.008 11.919 10.296 1.00 95.00 112 VAL A C 1
ATOM 897 O O . VAL A 1 112 ? -13.656 10.873 10.290 1.00 95.00 112 VAL A O 1
ATOM 900 N N . CYS A 1 113 ? -11.707 11.934 10.000 1.00 94.44 113 CYS A N 1
ATOM 901 C CA . CYS A 1 113 ? -10.968 10.710 9.696 1.00 94.44 113 CYS A CA 1
ATOM 902 C C . CYS A 1 113 ? -10.916 9.750 10.894 1.00 94.44 113 CYS A C 1
ATOM 904 O O . CYS A 1 113 ? -10.949 8.534 10.701 1.00 94.44 113 CYS A O 1
ATOM 906 N N . PHE A 1 114 ? -10.812 10.283 12.114 1.00 96.38 114 PHE A N 1
ATOM 907 C CA . PHE A 1 114 ? -10.765 9.477 13.329 1.00 96.38 114 PHE A CA 1
ATOM 908 C C . PHE A 1 114 ? -12.105 8.798 13.632 1.00 96.38 114 PHE A C 1
ATOM 910 O O . PHE A 1 114 ? -12.127 7.602 13.902 1.00 96.38 114 PHE A O 1
ATOM 917 N N . GLU A 1 115 ? -13.220 9.521 13.527 1.00 95.69 115 GLU A N 1
ATOM 918 C CA . GLU A 1 115 ? -14.568 8.975 13.725 1.00 95.69 115 GLU A CA 1
ATOM 919 C C . GLU A 1 115 ? -14.877 7.861 12.722 1.00 95.69 115 GLU A C 1
ATOM 921 O O . GLU A 1 115 ? -15.360 6.796 13.109 1.00 95.69 115 GLU A O 1
ATOM 926 N N . GLU A 1 116 ? -14.528 8.052 11.448 1.00 95.25 116 GLU A N 1
ATOM 927 C CA . GLU A 1 116 ? -14.671 7.001 10.437 1.00 95.25 116 GLU A CA 1
ATOM 928 C C . GLU A 1 116 ? -13.815 5.771 10.735 1.00 95.25 116 GLU A C 1
ATOM 930 O O . GLU A 1 116 ? -14.252 4.644 10.497 1.00 95.25 116 GLU A O 1
ATOM 935 N N . PHE A 1 117 ? -12.600 5.969 11.253 1.00 96.12 117 PHE A N 1
ATOM 936 C CA . PHE A 1 117 ? -11.752 4.864 11.683 1.00 96.12 117 PHE A CA 1
ATOM 937 C C . PHE A 1 117 ? -12.375 4.100 12.855 1.00 96.12 117 PHE A C 1
ATOM 939 O O . PHE A 1 117 ? -12.391 2.871 12.815 1.00 96.12 117 PHE A O 1
ATOM 946 N N . CYS A 1 118 ? -12.901 4.793 13.870 1.00 94.94 118 CYS A N 1
ATOM 947 C CA . CYS A 1 118 ? -13.562 4.153 15.009 1.00 94.94 118 CYS A CA 1
ATOM 948 C C . CYS A 1 118 ? -14.772 3.329 14.550 1.00 94.94 118 CYS A C 1
ATOM 950 O O . CYS A 1 118 ? -14.849 2.139 14.853 1.00 94.94 118 CYS A O 1
ATOM 952 N N . GLN A 1 119 ? -15.647 3.918 13.724 1.00 93.69 119 GLN A N 1
ATOM 953 C CA . GLN A 1 119 ? -16.802 3.220 13.142 1.00 93.69 119 GLN A CA 1
ATOM 954 C C . GLN A 1 119 ? -16.377 1.983 12.346 1.00 93.69 119 GLN A C 1
ATOM 956 O O . GLN A 1 119 ? -16.949 0.904 12.506 1.00 93.69 119 GLN A O 1
ATOM 961 N N . TRP A 1 120 ? -15.345 2.117 11.506 1.00 94.81 120 TRP A N 1
ATOM 962 C CA . TRP A 1 120 ? -14.797 0.988 10.765 1.00 94.81 120 TRP A CA 1
ATOM 963 C C . TRP A 1 120 ? -14.265 -0.094 11.704 1.00 94.81 120 TRP A C 1
ATOM 965 O O . TRP A 1 120 ? -14.591 -1.261 11.515 1.00 94.81 120 TRP A O 1
ATOM 975 N N . ARG A 1 121 ? -13.471 0.262 12.719 1.00 93.12 121 ARG A N 1
ATOM 976 C CA . ARG A 1 121 ? -12.838 -0.699 13.631 1.00 93.12 121 ARG A CA 1
ATOM 977 C C . ARG A 1 121 ? -13.878 -1.511 14.400 1.00 93.12 121 ARG A C 1
ATOM 979 O O . ARG A 1 121 ? -13.729 -2.729 14.479 1.00 93.12 121 ARG A O 1
ATOM 986 N N . GLU A 1 122 ? -14.929 -0.867 14.899 1.00 90.50 122 GLU A N 1
ATOM 987 C CA . GLU A 1 122 ? -16.045 -1.529 15.588 1.00 90.50 122 GLU A CA 1
ATOM 988 C C . GLU A 1 122 ? -16.770 -2.539 14.683 1.00 90.50 122 GLU A C 1
ATOM 990 O O . GLU A 1 122 ? -17.086 -3.650 15.107 1.00 90.50 122 GLU A O 1
ATOM 995 N N . GLN A 1 123 ? -16.987 -2.181 13.415 1.00 86.94 123 GLN A N 1
ATOM 996 C CA . GLN A 1 123 ? -17.730 -2.998 12.446 1.00 86.94 123 GLN A CA 1
ATOM 997 C C . GLN A 1 123 ? -16.858 -4.030 11.718 1.00 86.94 123 GLN A C 1
ATOM 999 O O . GLN A 1 123 ? -17.377 -4.990 11.145 1.00 86.94 123 GLN A O 1
ATOM 1004 N N . SER A 1 124 ? -15.535 -3.855 11.747 1.00 80.81 124 SER A N 1
ATOM 1005 C CA . SER A 1 124 ? -14.562 -4.601 10.939 1.00 80.81 124 SER A CA 1
ATOM 1006 C C . SER A 1 124 ? -14.572 -6.116 11.169 1.00 80.81 124 SER A C 1
ATOM 1008 O O . SER A 1 124 ? -14.131 -6.864 10.301 1.00 80.81 124 SER A O 1
ATOM 1010 N N . GLN A 1 125 ? -15.094 -6.568 12.313 1.00 72.06 125 GLN A N 1
ATOM 1011 C CA . GLN A 1 125 ? -15.216 -7.984 12.671 1.00 72.06 125 GLN A CA 1
ATOM 1012 C C . GLN A 1 125 ? -16.563 -8.607 12.273 1.00 72.06 125 GLN A C 1
ATOM 1014 O O . GLN A 1 125 ? -16.721 -9.822 12.365 1.00 72.06 125 GLN A O 1
ATOM 1019 N N . GLN A 1 126 ? -17.549 -7.798 11.875 1.00 70.25 126 GLN A N 1
ATOM 1020 C CA . GLN A 1 126 ? -18.954 -8.216 11.787 1.00 70.25 126 GLN A CA 1
ATOM 1021 C C . GLN A 1 126 ? -19.574 -8.026 10.399 1.00 70.25 126 GLN A C 1
ATOM 1023 O O . GLN A 1 126 ? -20.684 -8.497 10.161 1.00 70.25 126 GLN A O 1
ATOM 1028 N N . THR A 1 127 ? -18.923 -7.301 9.488 1.00 65.50 127 THR A N 1
ATOM 1029 C CA . THR A 1 127 ? -19.577 -6.850 8.257 1.00 65.50 127 THR A CA 1
ATOM 1030 C C . THR A 1 127 ? -18.616 -6.745 7.075 1.00 65.50 127 THR A C 1
ATOM 1032 O O . THR A 1 127 ? -17.510 -6.231 7.198 1.00 65.50 127 THR A O 1
ATOM 1035 N N . GLU A 1 128 ? -19.086 -7.194 5.908 1.00 65.19 128 GLU A N 1
ATOM 1036 C CA . GLU A 1 128 ? -18.382 -7.120 4.616 1.00 65.19 128 GLU A CA 1
ATOM 1037 C C . GLU A 1 128 ? -18.682 -5.826 3.829 1.00 65.19 128 GLU A C 1
ATOM 1039 O O . GLU A 1 128 ? -18.289 -5.686 2.672 1.00 65.19 128 GLU A O 1
ATOM 1044 N N . GLN A 1 129 ? -19.408 -4.872 4.420 1.00 66.06 129 GLN A N 1
ATOM 1045 C CA . GLN A 1 129 ? -19.787 -3.628 3.747 1.00 66.06 129 GLN A CA 1
ATOM 1046 C C . GLN A 1 129 ? -18.558 -2.745 3.469 1.00 66.06 129 GLN A C 1
ATOM 1048 O O . GLN A 1 129 ? -17.618 -2.706 4.272 1.00 66.06 129 GLN A O 1
ATOM 1053 N N . PRO A 1 130 ? -18.561 -1.988 2.356 1.00 69.88 130 PRO A N 1
ATOM 1054 C CA . PRO A 1 130 ? -17.483 -1.066 2.042 1.00 69.88 130 PRO A CA 1
ATOM 1055 C C . PRO A 1 130 ? -17.418 0.048 3.092 1.00 69.88 130 PRO A C 1
ATOM 1057 O O . PRO A 1 130 ? -18.389 0.760 3.330 1.00 69.88 130 PRO A O 1
ATOM 1060 N N . SER A 1 131 ? -16.252 0.226 3.712 1.00 84.19 131 SER A N 1
ATOM 1061 C CA . SER A 1 131 ? -16.050 1.281 4.708 1.00 84.19 131 SER A CA 1
ATOM 1062 C C . SER A 1 131 ? -15.674 2.611 4.053 1.00 84.19 131 SER A C 1
ATOM 1064 O O . SER A 1 131 ? -14.787 2.636 3.187 1.00 84.19 131 SER A O 1
ATOM 1066 N N . SER A 1 132 ? -16.254 3.719 4.522 1.00 90.38 132 SER A N 1
ATOM 1067 C CA . SER A 1 132 ? -15.845 5.079 4.130 1.00 90.38 132 SER A CA 1
ATOM 1068 C C . SER A 1 132 ? -14.357 5.316 4.393 1.00 90.38 132 SER A C 1
ATOM 1070 O O . SER A 1 132 ? -13.644 5.806 3.516 1.00 90.38 132 SER A O 1
ATOM 1072 N N . PHE A 1 133 ? -13.871 4.842 5.546 1.00 94.19 133 PHE A N 1
ATOM 1073 C CA . PHE A 1 133 ? -12.475 4.956 5.952 1.00 94.19 133 PHE A CA 1
ATOM 1074 C C . PHE A 1 133 ? -11.506 4.351 4.923 1.00 94.19 133 PHE A C 1
ATOM 1076 O O . PHE A 1 133 ? -10.670 5.063 4.365 1.00 94.19 133 PHE A O 1
ATOM 1083 N N . LEU A 1 134 ? -11.622 3.050 4.619 1.00 94.00 134 LEU A N 1
ATOM 1084 C CA . LEU A 1 134 ? -10.713 2.399 3.666 1.00 94.00 134 LEU A CA 1
ATOM 1085 C C . LEU A 1 134 ? -10.901 2.919 2.238 1.00 94.00 134 LEU A C 1
ATOM 1087 O O . LEU A 1 134 ? -9.922 2.996 1.501 1.00 94.00 134 LEU A O 1
ATOM 1091 N N . SER A 1 135 ? -12.115 3.329 1.857 1.00 94.56 135 SER A N 1
ATOM 1092 C CA . SER A 1 135 ? -12.369 3.940 0.544 1.00 94.56 135 SER A CA 1
ATOM 1093 C C . SER A 1 135 ? -11.592 5.248 0.378 1.00 94.56 135 SER A C 1
ATOM 1095 O O . SER A 1 135 ? -10.965 5.465 -0.660 1.00 94.56 135 SER A O 1
ATOM 1097 N N . ARG A 1 136 ? -11.554 6.089 1.420 1.00 95.25 136 ARG A N 1
ATOM 1098 C CA . ARG A 1 136 ? -10.739 7.311 1.436 1.00 95.25 136 ARG A CA 1
ATOM 1099 C C . ARG A 1 136 ? -9.254 6.995 1.296 1.00 95.25 136 ARG A C 1
ATOM 1101 O O . ARG A 1 136 ? -8.605 7.526 0.398 1.00 95.25 136 ARG A O 1
ATOM 1108 N N . VAL A 1 137 ? -8.725 6.099 2.134 1.00 96.75 137 VAL A N 1
ATOM 1109 C CA . VAL A 1 137 ? -7.302 5.711 2.077 1.00 96.75 137 VAL A CA 1
ATOM 1110 C C . VAL A 1 137 ? -6.949 5.120 0.710 1.00 96.75 137 VAL A C 1
ATOM 1112 O O . VAL A 1 137 ? -5.872 5.375 0.167 1.00 96.75 137 VAL A O 1
ATOM 1115 N N . PHE A 1 138 ? -7.869 4.364 0.110 1.00 96.25 138 PHE A N 1
ATOM 1116 C CA . PHE A 1 138 ? -7.669 3.804 -1.215 1.00 96.25 138 PHE A CA 1
ATOM 1117 C C . PHE A 1 138 ? -7.505 4.885 -2.287 1.00 96.25 138 PHE A C 1
ATOM 1119 O O . PHE A 1 138 ? -6.567 4.825 -3.087 1.00 96.25 138 PHE A O 1
ATOM 1126 N N . LEU A 1 139 ? -8.398 5.876 -2.300 1.00 96.62 139 LEU A N 1
ATOM 1127 C CA . LEU A 1 139 ? -8.396 6.951 -3.290 1.00 96.62 139 LEU A CA 1
ATOM 1128 C C . LEU A 1 139 ? -7.222 7.920 -3.107 1.00 96.62 139 LEU A C 1
ATOM 1130 O O . LEU A 1 139 ? -6.593 8.308 -4.090 1.00 96.62 139 LEU A O 1
ATOM 1134 N N . GLU A 1 140 ? -6.919 8.294 -1.866 1.00 96.81 140 GLU A N 1
ATOM 1135 C CA . GLU A 1 140 ? -5.916 9.318 -1.555 1.00 96.81 140 GLU A CA 1
ATOM 1136 C C . GLU A 1 140 ? -4.483 8.770 -1.567 1.00 96.81 140 GLU A C 1
ATOM 1138 O O . GLU A 1 140 ? -3.567 9.447 -2.047 1.00 96.81 140 GLU A O 1
ATOM 1143 N N . ASP A 1 141 ? -4.283 7.537 -1.087 1.00 98.06 141 ASP A N 1
ATOM 1144 C CA . ASP A 1 141 ? -2.950 6.980 -0.845 1.00 98.06 141 ASP A CA 1
ATOM 1145 C C . ASP A 1 141 ? -2.648 5.768 -1.729 1.00 98.06 141 ASP A C 1
ATOM 1147 O O . ASP A 1 141 ? -1.688 5.789 -2.503 1.00 98.06 141 ASP A O 1
ATOM 1151 N N . ILE A 1 142 ? -3.457 4.707 -1.647 1.00 97.75 142 ILE A N 1
ATOM 1152 C CA . ILE A 1 142 ? -3.127 3.397 -2.239 1.00 97.75 142 ILE A CA 1
ATOM 1153 C C . ILE A 1 142 ? -3.106 3.467 -3.765 1.00 97.75 142 ILE A C 1
ATOM 1155 O O . ILE A 1 142 ? -2.112 3.088 -4.390 1.00 97.75 142 ILE A O 1
ATOM 1159 N N . SER A 1 143 ? -4.187 3.958 -4.375 1.00 97.00 143 SER A N 1
ATOM 1160 C CA . SER A 1 143 ? -4.322 4.014 -5.831 1.00 97.00 143 SER A CA 1
ATOM 1161 C C . SER A 1 143 ? -3.224 4.883 -6.463 1.00 97.00 143 SER A C 1
ATOM 1163 O O . SER A 1 143 ? -2.520 4.380 -7.348 1.00 97.00 143 SER A O 1
ATOM 1165 N N . PRO A 1 144 ? -2.942 6.111 -5.973 1.00 97.38 144 PRO A N 1
ATOM 1166 C CA . PRO A 1 144 ? -1.799 6.887 -6.447 1.00 97.38 144 PRO A CA 1
ATOM 1167 C C . PRO A 1 144 ? -0.448 6.218 -6.169 1.00 97.38 144 PRO A C 1
ATOM 1169 O O . PRO A 1 144 ? 0.467 6.328 -6.985 1.00 97.38 144 PRO A O 1
ATOM 1172 N N . CYS A 1 145 ? -0.287 5.505 -5.049 1.00 97.50 145 CYS A N 1
ATOM 1173 C CA . CYS A 1 145 ? 0.967 4.828 -4.718 1.00 97.50 145 CYS A CA 1
ATOM 1174 C C . CYS A 1 145 ? 1.226 3.586 -5.592 1.00 97.50 145 CYS A C 1
ATOM 1176 O O . CYS A 1 145 ? 2.386 3.280 -5.851 1.00 97.50 145 CYS A O 1
ATOM 1178 N N . LEU A 1 146 ? 0.197 2.951 -6.159 1.00 98.19 146 LEU A N 1
ATOM 1179 C CA . LEU A 1 146 ? 0.333 1.806 -7.077 1.00 98.19 146 LEU A CA 1
ATOM 1180 C C . LEU A 1 146 ? 0.119 2.145 -8.564 1.00 98.19 146 LEU A C 1
ATOM 1182 O O . LEU A 1 146 ? 0.135 1.251 -9.415 1.00 98.19 146 LEU A O 1
ATOM 1186 N N . ASN A 1 147 ? -0.063 3.423 -8.903 1.00 96.88 147 ASN A N 1
ATOM 1187 C CA . ASN A 1 147 ? -0.132 3.871 -10.292 1.00 96.88 147 ASN A CA 1
ATOM 1188 C C . ASN A 1 147 ? 1.281 4.022 -10.891 1.00 96.88 147 ASN A C 1
ATOM 1190 O O . ASN A 1 147 ? 2.043 4.916 -10.506 1.00 96.88 147 ASN A O 1
ATOM 1194 N N . PHE A 1 148 ? 1.645 3.130 -11.808 1.00 97.88 148 PHE A N 1
ATOM 1195 C CA . PHE A 1 148 ? 2.929 3.098 -12.506 1.00 97.88 148 PHE A CA 1
ATOM 1196 C C . PHE A 1 148 ? 2.717 3.277 -14.015 1.00 97.88 148 PHE A C 1
ATOM 1198 O O . PHE A 1 148 ? 1.605 3.136 -14.518 1.00 97.88 148 PHE A O 1
ATOM 1205 N N . SER A 1 149 ? 3.798 3.560 -14.747 1.00 97.81 149 SER A N 1
ATOM 1206 C CA . SER A 1 149 ? 3.760 3.753 -16.204 1.00 97.81 149 SER A CA 1
ATOM 1207 C C . SER A 1 149 ? 3.181 2.541 -16.941 1.00 97.81 149 SER A C 1
ATOM 1209 O O . SER A 1 149 ? 2.399 2.694 -17.875 1.00 97.81 149 SER A O 1
ATOM 1211 N N . ASN A 1 150 ? 3.515 1.326 -16.492 1.00 97.56 150 ASN A N 1
ATOM 1212 C CA . ASN A 1 150 ? 2.894 0.102 -16.987 1.00 97.56 150 ASN A CA 1
ATOM 1213 C C . ASN A 1 150 ? 1.525 -0.122 -16.326 1.00 97.56 150 ASN A C 1
ATOM 1215 O O . ASN A 1 150 ? 1.422 -0.821 -15.317 1.00 97.56 150 ASN A O 1
ATOM 1219 N N . THR A 1 151 ? 0.478 0.452 -16.914 1.00 97.62 151 THR A N 1
ATOM 1220 C CA . THR A 1 151 ? -0.890 0.420 -16.373 1.00 97.62 151 THR A CA 1
ATOM 1221 C C . THR A 1 151 ? -1.450 -0.998 -16.229 1.00 97.62 151 THR A C 1
ATOM 1223 O O . THR A 1 151 ? -2.049 -1.313 -15.204 1.00 97.62 151 THR A O 1
ATOM 1226 N N . ASN A 1 152 ? -1.202 -1.893 -17.194 1.00 96.06 152 ASN A N 1
ATOM 1227 C CA . ASN A 1 152 ? -1.655 -3.287 -17.117 1.00 96.06 152 ASN A CA 1
ATOM 1228 C C . ASN A 1 152 ? -1.039 -4.023 -15.918 1.00 96.06 152 ASN A C 1
ATOM 1230 O O . ASN A 1 152 ? -1.750 -4.668 -15.144 1.00 96.06 152 ASN A O 1
ATOM 1234 N N . LEU A 1 153 ? 0.281 -3.900 -15.742 1.00 96.19 153 LEU A N 1
ATOM 1235 C CA . LEU A 1 153 ? 0.964 -4.526 -14.615 1.00 96.19 153 LEU A CA 1
ATOM 1236 C C . LEU A 1 153 ? 0.583 -3.852 -13.288 1.00 96.19 153 LEU A C 1
ATOM 1238 O O . LEU A 1 153 ? 0.414 -4.547 -12.292 1.00 96.19 153 LEU A O 1
ATOM 1242 N N . SER A 1 154 ? 0.372 -2.533 -13.279 1.00 97.62 154 SER A N 1
ATOM 1243 C CA . SER A 1 154 ? -0.159 -1.789 -12.129 1.00 97.62 154 SER A CA 1
ATOM 1244 C C . SER A 1 154 ? -1.488 -2.345 -11.628 1.00 97.62 154 SER A C 1
ATOM 1246 O O . SER A 1 154 ? -1.633 -2.572 -10.429 1.00 97.62 154 SER A O 1
ATOM 1248 N N . GLU A 1 155 ? -2.448 -2.599 -12.518 1.00 96.69 155 GLU A N 1
ATOM 1249 C CA . GLU A 1 155 ? -3.748 -3.157 -12.125 1.00 96.69 155 GLU A CA 1
ATOM 1250 C C . GLU A 1 155 ? -3.619 -4.575 -11.552 1.00 96.69 155 GLU A C 1
ATOM 1252 O O . GLU A 1 155 ? -4.274 -4.919 -10.567 1.00 96.69 155 GLU A O 1
ATOM 1257 N N . ARG A 1 156 ? -2.713 -5.393 -12.100 1.00 96.75 156 ARG A N 1
ATOM 1258 C CA . ARG A 1 156 ? -2.406 -6.722 -11.543 1.00 96.75 156 ARG A CA 1
ATOM 1259 C C . ARG A 1 156 ? -1.756 -6.627 -10.164 1.00 96.75 156 ARG A C 1
ATOM 1261 O O . ARG A 1 156 ? -2.135 -7.377 -9.269 1.00 96.75 156 ARG A O 1
ATOM 1268 N N . VAL A 1 157 ? -0.828 -5.686 -9.974 1.00 97.44 157 VAL A N 1
ATOM 1269 C CA . VAL A 1 157 ? -0.203 -5.412 -8.671 1.00 97.44 157 VAL A CA 1
ATOM 1270 C C . VAL A 1 157 ? -1.261 -5.015 -7.645 1.00 97.44 157 VAL A C 1
ATOM 1272 O O . VAL A 1 157 ? -1.281 -5.607 -6.572 1.00 97.44 157 VAL A O 1
ATOM 1275 N N . LYS A 1 158 ? -2.172 -4.086 -7.971 1.00 96.56 158 LYS A N 1
ATOM 1276 C CA . LYS A 1 158 ? -3.267 -3.680 -7.068 1.00 96.56 158 LYS A CA 1
ATOM 1277 C C . LYS A 1 158 ? -4.086 -4.885 -6.599 1.00 96.56 158 LYS A C 1
ATOM 1279 O O . LYS A 1 158 ? -4.241 -5.073 -5.396 1.00 96.56 158 LYS A O 1
ATOM 1284 N N . LYS A 1 159 ? -4.518 -5.745 -7.530 1.00 95.38 159 LYS A N 1
ATOM 1285 C CA . LYS A 1 159 ? -5.271 -6.972 -7.211 1.00 95.38 159 LYS A CA 1
ATOM 1286 C C . LYS A 1 159 ? -4.482 -7.940 -6.325 1.00 95.38 159 LYS A C 1
ATOM 1288 O O . LYS A 1 159 ? -5.028 -8.480 -5.373 1.00 95.38 159 LYS A O 1
ATOM 1293 N N . CYS A 1 160 ? -3.200 -8.163 -6.613 1.00 96.44 160 CYS A N 1
ATOM 1294 C CA . CYS A 1 160 ? -2.384 -9.099 -5.831 1.00 96.44 160 CYS A CA 1
ATOM 1295 C C . CYS A 1 160 ? -2.054 -8.569 -4.430 1.00 96.44 160 CYS A C 1
ATOM 1297 O O . CYS A 1 160 ? -1.944 -9.350 -3.490 1.00 96.44 160 CYS A O 1
ATOM 1299 N N . VAL A 1 161 ? -1.896 -7.253 -4.269 1.00 96.38 161 VAL A N 1
ATOM 1300 C CA . VAL A 1 161 ? -1.703 -6.628 -2.952 1.00 96.38 161 VAL A CA 1
ATOM 1301 C C . VAL A 1 161 ? -2.966 -6.773 -2.098 1.00 96.38 161 VAL A C 1
ATOM 1303 O O . VAL A 1 161 ? -2.870 -7.181 -0.937 1.00 96.38 161 VAL A O 1
ATOM 1306 N N . ASP A 1 162 ? -4.135 -6.514 -2.687 1.00 91.75 162 ASP A N 1
ATOM 1307 C CA . ASP A 1 162 ? -5.440 -6.660 -2.030 1.00 91.75 162 ASP A CA 1
ATOM 1308 C C . ASP A 1 162 ? -5.703 -8.118 -1.602 1.00 91.75 162 ASP A C 1
ATOM 1310 O O . ASP A 1 162 ? -5.999 -8.387 -0.436 1.00 91.75 162 ASP A O 1
ATOM 1314 N N . ASN A 1 163 ? -5.415 -9.074 -2.492 1.00 94.25 163 ASN A N 1
ATOM 1315 C CA . ASN A 1 163 ? -5.559 -10.514 -2.242 1.00 94.25 163 ASN A CA 1
ATOM 1316 C C . ASN A 1 163 ? -4.420 -11.141 -1.420 1.00 94.25 163 ASN A C 1
ATOM 1318 O O . ASN A 1 163 ? -4.471 -12.328 -1.111 1.00 94.25 163 ASN A O 1
ATOM 1322 N N . ASN A 1 164 ? -3.384 -10.376 -1.066 1.00 95.88 164 ASN A N 1
ATOM 1323 C CA . ASN A 1 164 ? -2.199 -10.867 -0.357 1.00 95.88 164 ASN A CA 1
ATOM 1324 C C . ASN A 1 164 ? -1.422 -11.987 -1.087 1.00 95.88 164 ASN A C 1
ATOM 1326 O O . ASN A 1 164 ? -0.914 -12.912 -0.457 1.00 95.88 164 ASN A O 1
ATOM 1330 N N . THR A 1 165 ? -1.316 -11.906 -2.415 1.00 96.56 165 THR A N 1
ATOM 1331 C CA . THR A 1 165 ? -0.651 -12.906 -3.274 1.00 96.56 165 THR A CA 1
ATOM 1332 C C . THR A 1 165 ? 0.573 -12.360 -4.021 1.00 96.56 165 THR A C 1
ATOM 1334 O O . THR A 1 165 ? 1.063 -12.972 -4.970 1.00 96.56 165 THR A O 1
ATOM 1337 N N . LEU A 1 166 ? 1.073 -11.186 -3.624 1.00 96.62 166 LEU A N 1
ATOM 1338 C CA . LEU A 1 166 ? 2.282 -10.578 -4.182 1.00 96.62 166 LEU A CA 1
ATOM 1339 C C . LEU A 1 166 ? 3.521 -10.987 -3.376 1.00 96.62 166 LEU A C 1
ATOM 1341 O O . LEU A 1 166 ? 3.563 -10.801 -2.161 1.00 96.62 166 LEU A O 1
ATOM 1345 N N . THR A 1 167 ? 4.570 -11.426 -4.071 1.00 96.62 167 THR A N 1
ATOM 1346 C CA . THR A 1 167 ? 5.873 -11.754 -3.469 1.00 96.62 167 THR A CA 1
ATOM 1347 C C . THR A 1 167 ? 6.956 -10.830 -4.015 1.00 96.62 167 THR A C 1
ATOM 1349 O O . THR A 1 167 ? 6.984 -10.542 -5.212 1.00 96.62 167 THR A O 1
ATOM 1352 N N . ILE A 1 168 ? 7.865 -10.372 -3.148 1.00 97.12 168 ILE A N 1
ATOM 1353 C CA . ILE A 1 168 ? 9.034 -9.557 -3.514 1.00 97.12 168 ILE A CA 1
ATOM 1354 C C . ILE A 1 168 ? 10.296 -10.274 -3.047 1.00 97.12 168 ILE A C 1
ATOM 1356 O O . ILE A 1 168 ? 10.420 -10.604 -1.871 1.00 97.12 168 ILE A O 1
ATOM 1360 N N . GLU A 1 169 ? 11.256 -10.447 -3.948 1.00 95.75 169 GLU A N 1
ATOM 1361 C CA . GLU A 1 169 ? 12.543 -11.078 -3.655 1.00 95.75 169 GLU A CA 1
ATOM 1362 C C . GLU A 1 169 ? 13.712 -10.199 -4.113 1.00 95.75 169 GLU A C 1
ATOM 1364 O O . GLU A 1 169 ? 13.590 -9.491 -5.120 1.00 95.75 169 GLU A O 1
ATOM 1369 N N . PRO A 1 170 ? 14.861 -10.244 -3.417 1.00 95.06 170 PRO A N 1
ATOM 1370 C CA . PRO A 1 170 ? 16.089 -9.649 -3.922 1.00 95.06 170 PRO A CA 1
ATOM 1371 C C . PRO A 1 170 ? 16.612 -10.426 -5.140 1.00 95.06 170 PRO A C 1
ATOM 1373 O O . PRO A 1 170 ? 16.407 -11.633 -5.284 1.00 95.06 170 PRO A O 1
ATOM 1376 N N . ILE A 1 171 ? 17.319 -9.730 -6.024 1.00 92.50 171 ILE A N 1
ATOM 1377 C CA . ILE A 1 171 ? 18.034 -10.334 -7.150 1.00 92.50 171 ILE A CA 1
ATOM 1378 C C . ILE A 1 171 ? 19.468 -10.619 -6.690 1.00 92.50 171 ILE A C 1
ATOM 1380 O O . ILE A 1 171 ? 20.178 -9.702 -6.298 1.00 92.50 171 ILE A O 1
ATOM 1384 N N . ALA A 1 172 ? 19.896 -11.883 -6.749 1.00 85.44 172 ALA A N 1
ATOM 1385 C CA . ALA A 1 172 ? 21.198 -12.328 -6.234 1.00 85.44 172 ALA A CA 1
ATOM 1386 C C . ALA A 1 172 ? 22.417 -11.890 -7.078 1.00 85.44 172 ALA A C 1
ATOM 1388 O O . ALA A 1 172 ? 23.553 -12.074 -6.653 1.00 85.44 172 ALA A O 1
ATOM 1389 N N . SER A 1 173 ? 22.202 -11.354 -8.283 1.00 76.38 173 SER A N 1
ATOM 1390 C CA . SER A 1 173 ? 23.275 -10.968 -9.207 1.00 76.38 173 SER A CA 1
ATOM 1391 C C . SER A 1 173 ? 23.851 -9.589 -8.902 1.00 76.38 173 SER A C 1
ATOM 1393 O O . SER A 1 173 ? 23.147 -8.728 -8.377 1.00 76.38 173 SER A O 1
ATOM 1395 N N . ASP A 1 174 ? 25.064 -9.346 -9.397 1.00 68.12 174 ASP A N 1
ATOM 1396 C CA . ASP A 1 174 ? 25.747 -8.057 -9.333 1.00 68.12 174 ASP A CA 1
ATOM 1397 C C . ASP A 1 174 ? 24.807 -6.883 -9.709 1.00 68.12 174 ASP A C 1
ATOM 1399 O O . ASP A 1 174 ? 24.175 -6.844 -10.777 1.00 68.12 174 ASP A O 1
ATOM 1403 N N . SER A 1 175 ? 24.633 -5.960 -8.761 1.00 69.19 175 SER A N 1
ATOM 1404 C CA . SER A 1 175 ? 23.715 -4.810 -8.808 1.00 69.19 175 SER A CA 1
ATOM 1405 C C . SER A 1 175 ? 24.307 -3.602 -9.535 1.00 69.19 175 SER A C 1
ATOM 1407 O O . SER A 1 175 ? 23.769 -2.500 -9.460 1.00 69.19 175 SER A O 1
ATOM 1409 N N . SER A 1 176 ? 25.425 -3.806 -10.226 1.00 75.44 176 SER A N 1
ATOM 1410 C CA . SER A 1 176 ? 26.273 -2.738 -10.750 1.00 75.44 176 SER A CA 1
ATOM 1411 C C . SER A 1 176 ? 25.782 -2.121 -12.064 1.00 75.44 176 SER A C 1
ATOM 1413 O O . SER A 1 176 ? 26.287 -1.075 -12.464 1.00 75.44 176 SER A O 1
ATOM 1415 N N . TYR A 1 177 ? 24.790 -2.719 -12.738 1.00 81.62 177 TYR A N 1
ATOM 1416 C CA . TYR A 1 177 ? 24.267 -2.210 -14.010 1.00 81.62 177 TYR A CA 1
ATOM 1417 C C . TYR A 1 177 ? 22.755 -1.924 -13.971 1.00 81.62 177 TYR A C 1
ATOM 1419 O O . TYR A 1 177 ? 21.983 -2.687 -13.375 1.00 81.62 177 TYR A O 1
ATOM 1427 N N . PRO A 1 178 ? 22.297 -0.837 -14.624 1.00 89.06 178 PRO A N 1
ATOM 1428 C CA . PRO A 1 178 ? 20.878 -0.562 -14.794 1.00 89.06 178 PRO A CA 1
ATOM 1429 C C . PRO A 1 178 ? 20.159 -1.694 -15.537 1.00 89.06 178 PRO A C 1
ATOM 1431 O O . PRO A 1 178 ? 20.619 -2.177 -16.569 1.00 89.06 178 PRO A O 1
ATOM 1434 N N . ARG A 1 179 ? 18.994 -2.081 -15.023 1.00 91.50 179 ARG A N 1
ATOM 1435 C CA . ARG A 1 179 ? 18.063 -3.039 -15.624 1.00 91.50 179 ARG A CA 1
ATOM 1436 C C . ARG A 1 179 ? 16.766 -2.328 -15.989 1.00 91.50 179 ARG A C 1
ATOM 1438 O O . ARG A 1 179 ? 16.419 -1.297 -15.408 1.00 91.50 179 ARG A O 1
ATOM 1445 N N . TRP A 1 180 ? 16.023 -2.896 -16.928 1.00 94.81 180 TRP A N 1
ATOM 1446 C CA . TRP A 1 180 ? 14.695 -2.400 -17.259 1.00 94.81 180 TRP A CA 1
ATOM 1447 C C . TRP A 1 180 ? 13.725 -2.667 -16.099 1.00 94.81 180 TRP A C 1
ATOM 1449 O O . TRP A 1 180 ? 13.435 -3.815 -15.765 1.00 94.81 180 TRP A O 1
ATOM 1459 N N . CYS A 1 181 ? 13.224 -1.606 -15.467 1.00 97.06 181 CYS A N 1
ATOM 1460 C CA . CYS A 1 181 ? 12.179 -1.710 -14.456 1.00 97.06 181 CYS A CA 1
ATOM 1461 C C . CYS A 1 181 ? 10.824 -1.871 -15.150 1.00 97.06 181 CYS A C 1
ATOM 1463 O O . CYS A 1 181 ? 10.346 -0.953 -15.818 1.00 97.06 181 CYS A O 1
ATOM 1465 N N . THR A 1 182 ? 10.174 -3.017 -14.953 1.00 97.06 182 THR A N 1
ATOM 1466 C CA . THR A 1 182 ? 8.950 -3.376 -15.692 1.00 97.06 182 THR A CA 1
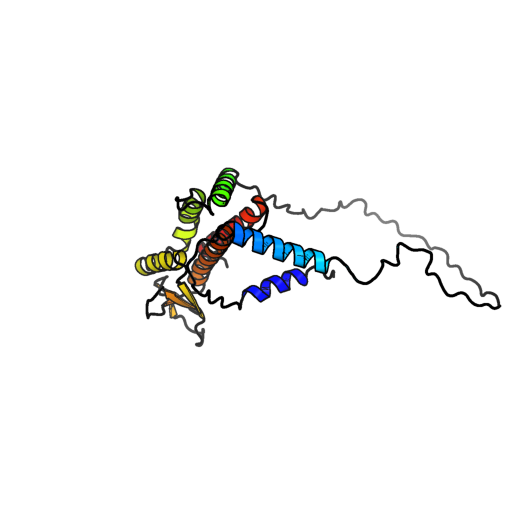ATOM 1467 C C . THR A 1 182 ? 7.764 -2.467 -15.356 1.00 97.06 182 THR A C 1
ATOM 1469 O O . THR A 1 182 ? 6.922 -2.202 -16.213 1.00 97.06 182 THR A O 1
ATOM 1472 N N . LEU A 1 183 ? 7.702 -1.966 -14.116 1.00 97.50 183 LEU A N 1
ATOM 1473 C CA . LEU A 1 183 ? 6.628 -1.086 -13.647 1.00 97.50 183 LEU A CA 1
ATOM 1474 C C . LEU A 1 183 ? 6.796 0.353 -14.144 1.00 97.50 183 LEU A C 1
ATOM 1476 O O . LEU A 1 183 ? 5.850 0.939 -14.664 1.00 97.50 183 LEU A O 1
ATOM 1480 N N . SER A 1 184 ? 7.997 0.924 -14.002 1.00 96.31 184 SER A N 1
ATOM 1481 C CA . SER A 1 184 ? 8.278 2.312 -14.405 1.00 96.31 184 SER A CA 1
ATOM 1482 C C . SER A 1 184 ? 8.697 2.461 -15.866 1.00 96.31 184 SER A C 1
ATOM 1484 O O . SER A 1 184 ? 8.972 3.583 -16.283 1.00 96.31 184 SER A O 1
ATOM 1486 N N . GLN A 1 185 ? 8.818 1.353 -16.606 1.00 96.75 185 GLN A N 1
ATOM 1487 C CA . GLN A 1 185 ? 9.218 1.309 -18.017 1.00 96.75 185 GLN A CA 1
ATOM 1488 C C . GLN A 1 185 ? 10.451 2.182 -18.301 1.00 96.75 185 GLN A C 1
ATOM 1490 O O . GLN A 1 185 ? 10.455 3.048 -19.172 1.00 96.75 185 GLN A O 1
ATOM 1495 N N . SER A 1 186 ? 11.489 2.011 -17.482 1.00 96.12 186 SER A N 1
ATOM 1496 C CA . SER A 1 186 ? 12.726 2.792 -17.564 1.00 96.12 186 SER A CA 1
ATOM 1497 C C . SER A 1 186 ? 13.917 2.013 -17.014 1.00 96.12 186 SER A C 1
ATOM 1499 O O . SER A 1 186 ? 13.765 1.161 -16.137 1.00 96.12 186 SER A O 1
ATOM 1501 N N . ASN A 1 187 ? 15.118 2.325 -17.509 1.00 94.88 187 ASN A N 1
ATOM 1502 C CA . ASN A 1 187 ? 16.363 1.737 -17.013 1.00 94.88 187 ASN A CA 1
ATOM 1503 C C . ASN A 1 187 ? 16.716 2.314 -15.637 1.00 94.88 187 ASN A C 1
ATOM 1505 O O . ASN A 1 187 ? 16.890 3.525 -15.487 1.00 94.88 187 ASN A O 1
ATOM 1509 N N . LYS A 1 188 ? 16.794 1.446 -14.626 1.00 93.25 188 LYS A N 1
ATOM 1510 C CA . LYS A 1 188 ? 17.044 1.787 -13.217 1.00 93.25 188 LYS A CA 1
ATOM 1511 C C . LYS A 1 188 ? 17.888 0.704 -12.553 1.00 93.25 188 LYS A C 1
ATOM 1513 O O . LYS A 1 188 ? 17.925 -0.433 -13.015 1.00 93.25 188 LYS A O 1
ATOM 1518 N N . LEU A 1 189 ? 18.510 1.022 -11.422 1.00 90.19 189 LEU A N 1
ATOM 1519 C CA . LEU A 1 189 ? 19.078 -0.009 -10.555 1.00 90.19 189 LEU A CA 1
ATOM 1520 C C . LEU A 1 189 ? 17.927 -0.842 -9.971 1.00 90.19 189 LEU A C 1
ATOM 1522 O O . LEU A 1 189 ? 17.121 -0.350 -9.177 1.00 90.19 189 LEU A O 1
ATOM 1526 N N . CYS A 1 190 ? 17.807 -2.084 -10.438 1.00 93.81 190 CYS A N 1
ATOM 1527 C CA . CYS A 1 190 ? 16.770 -3.014 -10.004 1.00 93.81 190 CYS A CA 1
ATOM 1528 C C . CYS A 1 190 ? 17.420 -4.134 -9.204 1.00 93.81 190 CYS A C 1
ATOM 1530 O O . CYS A 1 190 ? 18.033 -5.032 -9.782 1.00 93.81 190 CYS A O 1
ATOM 1532 N N . ASN A 1 191 ? 17.270 -4.083 -7.885 1.00 93.56 191 ASN A N 1
ATOM 1533 C CA . ASN A 1 191 ? 17.788 -5.099 -6.963 1.00 93.56 191 ASN A CA 1
ATOM 1534 C C . ASN A 1 191 ? 16.692 -6.044 -6.468 1.00 93.56 191 ASN A C 1
ATOM 1536 O O . ASN A 1 191 ? 16.961 -6.933 -5.669 1.00 93.56 191 ASN A O 1
ATOM 1540 N N . TYR A 1 192 ? 15.465 -5.857 -6.956 1.00 95.50 192 TYR A N 1
ATOM 1541 C CA . TYR A 1 192 ? 14.297 -6.614 -6.544 1.00 95.50 192 TYR A CA 1
ATOM 1542 C C . TYR A 1 192 ? 13.524 -7.115 -7.759 1.00 95.50 192 TYR A C 1
ATOM 1544 O O . TYR A 1 192 ? 13.508 -6.486 -8.823 1.00 95.50 192 TYR A O 1
ATOM 1552 N N . LYS A 1 193 ? 12.856 -8.247 -7.578 1.00 95.75 193 LYS A N 1
ATOM 1553 C CA . LYS A 1 193 ? 11.905 -8.827 -8.521 1.00 95.75 193 LYS A CA 1
ATOM 1554 C C . LYS A 1 193 ? 10.596 -9.126 -7.798 1.00 95.75 193 LYS A C 1
ATOM 1556 O O . LYS A 1 193 ? 10.601 -9.412 -6.601 1.00 95.75 193 LYS A O 1
ATOM 1561 N N . ILE A 1 194 ? 9.489 -9.046 -8.525 1.00 97.31 194 ILE A N 1
ATOM 1562 C CA . ILE A 1 194 ? 8.155 -9.356 -8.007 1.00 97.31 194 ILE A CA 1
ATOM 1563 C C . ILE A 1 194 ? 7.525 -10.518 -8.759 1.00 97.31 194 ILE A C 1
ATOM 1565 O O . ILE A 1 194 ? 7.767 -10.688 -9.955 1.00 97.31 194 ILE A O 1
ATOM 1569 N N . HIS A 1 195 ? 6.700 -11.266 -8.040 1.00 96.69 195 HIS A N 1
ATOM 1570 C CA . HIS A 1 195 ? 5.848 -12.335 -8.543 1.00 96.69 195 HIS A CA 1
ATOM 1571 C C . HIS A 1 195 ? 4.407 -12.035 -8.129 1.00 96.69 195 HIS A C 1
ATOM 1573 O O . HIS A 1 195 ? 4.167 -11.570 -7.010 1.00 96.69 195 HIS A O 1
ATOM 1579 N N . LEU A 1 196 ? 3.462 -12.254 -9.040 1.00 94.94 196 LEU A N 1
ATOM 1580 C CA . LEU A 1 196 ? 2.068 -11.845 -8.890 1.00 94.94 196 LEU A CA 1
ATOM 1581 C C . LEU A 1 196 ? 1.160 -13.075 -8.949 1.00 94.94 196 LEU A C 1
ATOM 1583 O O . LEU A 1 196 ? 1.031 -13.689 -10.002 1.00 94.94 196 LEU A O 1
ATOM 1587 N N . GLY A 1 197 ? 0.517 -13.434 -7.836 1.00 89.31 197 GLY A N 1
ATOM 1588 C CA . GLY A 1 197 ? -0.460 -14.523 -7.821 1.00 89.31 197 GLY A CA 1
ATOM 1589 C C . GLY A 1 197 ? 0.122 -15.849 -8.308 1.00 89.31 197 GLY A C 1
ATOM 1590 O O . GLY A 1 197 ? 1.152 -16.295 -7.810 1.00 89.31 197 GLY A O 1
ATOM 1591 N N . GLU A 1 198 ? -0.550 -16.455 -9.284 1.00 83.50 198 GLU A N 1
ATOM 1592 C CA . GLU A 1 198 ? -0.165 -17.727 -9.911 1.00 83.50 198 GLU A CA 1
ATOM 1593 C C . GLU A 1 198 ? 0.660 -17.541 -11.201 1.00 83.50 198 GLU A C 1
ATOM 1595 O O . GLU A 1 198 ? 0.953 -18.511 -11.899 1.00 83.50 198 GLU A O 1
ATOM 1600 N N . ASP A 1 199 ? 1.053 -16.308 -11.540 1.00 83.38 199 ASP A N 1
ATOM 1601 C CA . ASP A 1 199 ? 1.842 -16.040 -12.743 1.00 83.38 199 ASP A CA 1
ATOM 1602 C C . ASP A 1 199 ? 3.220 -16.701 -12.669 1.00 83.38 199 ASP A C 1
ATOM 1604 O O . ASP A 1 199 ? 3.978 -16.444 -11.749 1.00 83.38 199 ASP A O 1
ATOM 1608 N N . HIS A 1 200 ? 3.644 -17.426 -13.702 1.00 81.12 200 HIS A N 1
ATOM 1609 C CA . HIS A 1 200 ? 4.980 -18.048 -13.727 1.00 81.12 200 HIS A CA 1
ATOM 1610 C C . HIS A 1 200 ? 6.144 -17.073 -14.011 1.00 81.12 200 HIS A C 1
ATOM 1612 O O . HIS A 1 200 ? 7.284 -17.499 -14.205 1.00 81.12 200 HIS A O 1
ATOM 1618 N N . SER A 1 201 ? 5.873 -15.767 -14.057 1.00 92.62 201 SER A N 1
ATOM 1619 C CA . SER A 1 201 ? 6.818 -14.742 -14.510 1.00 92.62 201 SER A CA 1
ATOM 1620 C C . SER A 1 201 ? 7.283 -13.843 -13.371 1.00 92.62 201 SER A C 1
ATOM 1622 O O . SER A 1 201 ? 6.481 -13.293 -12.618 1.00 92.62 201 SER A O 1
ATOM 1624 N N . TRP A 1 202 ? 8.596 -13.618 -13.310 1.00 95.44 202 TRP A N 1
ATOM 1625 C CA . TRP A 1 202 ? 9.210 -12.630 -12.426 1.00 95.44 202 TRP A CA 1
ATOM 1626 C C . TRP A 1 202 ? 9.437 -11.310 -13.156 1.00 95.44 202 TRP A C 1
ATOM 1628 O O . TRP A 1 202 ? 9.956 -11.286 -14.271 1.00 95.44 202 TRP A O 1
ATOM 1638 N N . TYR A 1 203 ? 9.127 -10.201 -12.489 1.00 95.81 203 TYR A N 1
ATOM 1639 C CA . TYR A 1 203 ? 9.301 -8.860 -13.042 1.00 95.81 203 TYR A CA 1
ATOM 1640 C C . TYR A 1 203 ? 10.335 -8.082 -12.235 1.00 95.81 203 TYR A C 1
ATOM 1642 O O . TYR A 1 203 ? 10.147 -7.854 -11.041 1.00 95.81 203 TYR A O 1
ATOM 1650 N N . SER A 1 204 ? 11.423 -7.643 -12.868 1.00 96.06 204 SER A N 1
ATOM 1651 C CA . SER A 1 204 ? 12.407 -6.771 -12.216 1.00 96.06 204 SER A CA 1
ATOM 1652 C C . SER A 1 204 ? 11.819 -5.388 -11.949 1.00 96.06 204 SER A C 1
ATOM 1654 O O . SER A 1 204 ? 11.157 -4.803 -12.818 1.00 96.06 204 SER A O 1
ATOM 1656 N N . ILE A 1 205 ? 12.080 -4.857 -10.753 1.00 97.25 205 ILE A N 1
ATOM 1657 C CA . ILE A 1 205 ? 11.589 -3.554 -10.307 1.00 97.25 205 ILE A CA 1
ATOM 1658 C C . ILE A 1 205 ? 12.698 -2.724 -9.655 1.00 97.25 205 ILE A C 1
ATOM 1660 O O . ILE A 1 205 ? 13.616 -3.245 -9.018 1.00 97.25 205 ILE A O 1
ATOM 1664 N N . SER A 1 206 ? 12.590 -1.405 -9.806 1.00 95.81 206 SER A N 1
ATOM 1665 C CA . SER A 1 206 ? 13.463 -0.446 -9.130 1.00 95.81 206 SER A CA 1
ATOM 1666 C C . SER A 1 206 ? 13.173 -0.386 -7.629 1.00 95.81 206 SER A C 1
ATOM 1668 O O . SER A 1 206 ? 12.075 -0.725 -7.180 1.00 95.81 206 SER A O 1
ATOM 1670 N N . GLU A 1 207 ? 14.134 0.117 -6.856 1.00 94.88 207 GLU A N 1
ATOM 1671 C CA . GLU A 1 207 ? 13.947 0.382 -5.426 1.00 94.88 207 GLU A CA 1
ATOM 1672 C C . GLU A 1 207 ? 12.783 1.346 -5.151 1.00 94.88 207 GLU A C 1
ATOM 1674 O O . GLU A 1 207 ? 11.977 1.104 -4.257 1.00 94.88 207 GLU A O 1
ATOM 1679 N N . PHE A 1 208 ? 12.611 2.372 -5.989 1.00 96.31 208 PHE A N 1
ATOM 1680 C CA . PHE A 1 208 ? 11.481 3.298 -5.896 1.00 96.31 208 PHE A CA 1
ATOM 1681 C C . PHE A 1 208 ? 10.126 2.582 -6.029 1.00 96.31 208 PHE A C 1
ATOM 1683 O O . PHE A 1 208 ? 9.227 2.774 -5.209 1.00 96.31 208 PHE A O 1
ATOM 1690 N N . CYS A 1 209 ? 9.981 1.704 -7.029 1.00 97.69 209 CYS A N 1
ATOM 1691 C CA . CYS A 1 209 ? 8.770 0.895 -7.189 1.00 97.69 209 CYS A CA 1
ATOM 1692 C C . CYS A 1 209 ? 8.565 -0.059 -6.006 1.00 97.69 209 CYS A C 1
ATOM 1694 O O . CYS A 1 209 ? 7.443 -0.192 -5.517 1.00 97.69 209 CYS A O 1
ATOM 1696 N N . ARG A 1 210 ? 9.643 -0.691 -5.524 1.00 97.62 210 ARG A N 1
ATOM 1697 C CA . ARG A 1 210 ? 9.608 -1.595 -4.370 1.00 97.62 210 ARG A CA 1
ATOM 1698 C C . ARG A 1 210 ? 9.107 -0.869 -3.129 1.00 97.62 210 ARG A C 1
ATOM 1700 O O . ARG A 1 210 ? 8.196 -1.371 -2.484 1.00 97.62 210 ARG A O 1
ATOM 1707 N N . ASN A 1 211 ? 9.640 0.313 -2.831 1.00 97.88 211 ASN A N 1
ATOM 1708 C CA . ASN A 1 211 ? 9.268 1.086 -1.647 1.00 97.88 211 ASN A CA 1
ATOM 1709 C C . ASN A 1 211 ? 7.784 1.457 -1.663 1.00 97.88 211 ASN A C 1
ATOM 1711 O O . ASN A 1 211 ? 7.088 1.206 -0.680 1.00 97.88 211 ASN A O 1
ATOM 1715 N N . ARG A 1 212 ? 7.273 1.926 -2.810 1.00 98.44 212 ARG A N 1
ATOM 1716 C CA . ARG A 1 212 ? 5.841 2.201 -3.009 1.00 98.44 212 ARG A CA 1
ATOM 1717 C C . ARG A 1 212 ? 4.968 0.975 -2.733 1.00 98.44 212 ARG A C 1
ATOM 1719 O O . ARG A 1 212 ? 4.055 1.056 -1.917 1.00 98.44 212 ARG A O 1
ATOM 1726 N N . ILE A 1 213 ? 5.289 -0.171 -3.341 1.00 98.44 213 ILE A N 1
ATOM 1727 C CA . ILE A 1 213 ? 4.539 -1.422 -3.130 1.00 98.44 213 ILE A CA 1
ATOM 1728 C C . ILE A 1 213 ? 4.593 -1.840 -1.660 1.00 98.44 213 ILE A C 1
ATOM 1730 O O . ILE A 1 213 ? 3.558 -2.116 -1.061 1.00 98.44 213 ILE A O 1
ATOM 1734 N N . THR A 1 214 ? 5.778 -1.847 -1.046 1.00 98.25 214 THR A N 1
ATOM 1735 C CA . THR A 1 214 ? 5.925 -2.296 0.344 1.00 98.25 214 THR A CA 1
ATOM 1736 C C . THR A 1 214 ? 5.218 -1.395 1.345 1.00 98.25 214 THR A C 1
ATOM 1738 O O . THR A 1 214 ? 4.660 -1.911 2.307 1.00 98.25 214 THR A O 1
ATOM 1741 N N . SER A 1 215 ? 5.181 -0.077 1.125 1.00 98.56 215 SER A N 1
ATOM 1742 C CA . SER A 1 215 ? 4.425 0.835 1.991 1.00 98.56 215 SER A CA 1
ATOM 1743 C C . SER A 1 215 ? 2.934 0.496 1.989 1.00 98.56 215 SER A C 1
ATOM 1745 O O . SER A 1 215 ? 2.315 0.472 3.050 1.00 98.56 215 SER A O 1
ATOM 1747 N N . VAL A 1 216 ? 2.379 0.155 0.822 1.00 98.56 216 VAL A N 1
ATOM 1748 C CA . VAL A 1 216 ? 0.982 -0.277 0.693 1.00 98.56 216 VAL A CA 1
ATOM 1749 C C . VAL A 1 216 ? 0.766 -1.662 1.317 1.00 98.56 216 VAL A C 1
ATOM 1751 O O . VAL A 1 216 ? -0.183 -1.846 2.076 1.00 98.56 216 VAL A O 1
ATOM 1754 N N . CYS A 1 217 ? 1.655 -2.631 1.072 1.00 98.38 217 CYS A N 1
ATOM 1755 C CA . CYS A 1 217 ? 1.559 -3.958 1.694 1.00 98.38 217 CYS A CA 1
ATOM 1756 C C . CYS A 1 217 ? 1.611 -3.882 3.227 1.00 98.38 217 CYS A C 1
ATOM 1758 O O . CYS A 1 217 ? 0.848 -4.574 3.899 1.00 98.38 217 CYS A O 1
ATOM 1760 N N . ASN A 1 218 ? 2.471 -3.028 3.789 1.00 98.25 218 ASN A N 1
ATOM 1761 C CA . ASN A 1 218 ? 2.552 -2.811 5.233 1.00 98.25 218 ASN A CA 1
ATOM 1762 C C . ASN A 1 218 ? 1.237 -2.245 5.785 1.00 98.25 218 ASN A C 1
ATOM 1764 O O . ASN A 1 218 ? 0.773 -2.706 6.826 1.00 98.25 218 ASN A O 1
ATOM 1768 N N . PHE A 1 219 ? 0.615 -1.297 5.072 1.00 98.56 219 PHE A N 1
ATOM 1769 C CA . PHE A 1 219 ? -0.704 -0.778 5.430 1.00 98.56 219 PHE A CA 1
ATOM 1770 C C . PHE A 1 219 ? -1.752 -1.897 5.468 1.00 98.56 219 PHE A C 1
ATOM 1772 O O . PHE A 1 219 ? -2.344 -2.133 6.517 1.00 98.56 219 PHE A O 1
ATOM 1779 N N . TYR A 1 220 ? -1.925 -2.648 4.376 1.00 97.50 220 TYR A N 1
ATOM 1780 C CA . TYR A 1 220 ? -2.895 -3.749 4.332 1.00 97.50 220 TYR A CA 1
ATOM 1781 C C . TYR A 1 220 ? -2.621 -4.832 5.375 1.00 97.50 220 TYR A C 1
ATOM 1783 O O . TYR A 1 220 ? -3.555 -5.361 5.969 1.00 97.50 220 TYR A O 1
ATOM 1791 N N . THR A 1 221 ? -1.351 -5.150 5.631 1.00 96.94 221 THR A N 1
ATOM 1792 C CA . THR A 1 221 ? -0.970 -6.114 6.673 1.00 96.94 221 THR A CA 1
ATOM 1793 C C . THR A 1 221 ? -1.469 -5.657 8.038 1.00 96.94 221 THR A C 1
ATOM 1795 O O . THR A 1 221 ? -2.102 -6.429 8.754 1.00 96.94 221 THR A O 1
ATOM 1798 N N . TYR A 1 222 ? -1.254 -4.383 8.373 1.00 97.81 222 TYR A N 1
ATOM 1799 C CA . TYR A 1 222 ? -1.728 -3.821 9.632 1.00 97.81 222 TYR A CA 1
ATOM 1800 C C . TYR A 1 222 ? -3.259 -3.782 9.714 1.00 97.81 222 TYR A C 1
ATOM 1802 O O . TYR A 1 222 ? -3.826 -4.178 10.729 1.00 97.81 222 TYR A O 1
ATOM 1810 N N . ILE A 1 223 ? -3.938 -3.391 8.630 1.00 95.81 223 ILE A N 1
ATOM 1811 C CA . ILE A 1 223 ? -5.406 -3.414 8.543 1.00 95.81 223 ILE A CA 1
ATOM 1812 C C . ILE A 1 223 ? -5.958 -4.825 8.789 1.00 95.81 223 ILE A C 1
ATOM 1814 O O . ILE A 1 223 ? -6.869 -4.984 9.602 1.00 95.81 223 ILE A O 1
ATOM 1818 N N . ARG A 1 224 ? -5.370 -5.860 8.174 1.00 93.81 224 ARG A N 1
ATOM 1819 C CA . ARG A 1 224 ? -5.768 -7.260 8.403 1.00 93.81 224 ARG A CA 1
ATOM 1820 C C . ARG A 1 224 ? -5.547 -7.685 9.854 1.00 93.81 224 ARG A C 1
ATOM 1822 O O . ARG A 1 224 ? -6.393 -8.372 10.415 1.00 93.81 224 ARG A O 1
ATOM 1829 N N . TYR A 1 225 ? -4.459 -7.251 10.492 1.00 95.06 225 TYR A N 1
ATOM 1830 C CA . TYR A 1 225 ? -4.228 -7.531 11.913 1.00 95.06 225 TYR A CA 1
ATOM 1831 C C . TYR A 1 225 ? -5.258 -6.860 12.827 1.00 95.06 225 TYR A C 1
ATOM 1833 O O . TYR A 1 225 ? -5.662 -7.461 13.824 1.00 95.06 225 TYR A O 1
ATOM 1841 N N . ILE A 1 226 ? -5.713 -5.646 12.496 1.00 94.50 226 ILE A N 1
ATOM 1842 C CA . ILE A 1 226 ? -6.813 -4.992 13.218 1.00 94.50 226 ILE A CA 1
ATOM 1843 C C . ILE A 1 226 ? -8.105 -5.802 13.047 1.00 94.50 226 ILE A C 1
ATOM 1845 O O . ILE A 1 226 ? -8.728 -6.153 14.048 1.00 94.50 226 ILE A O 1
ATOM 1849 N N . GLN A 1 227 ? -8.463 -6.167 11.810 1.00 91.44 227 GLN A N 1
ATOM 1850 C CA . GLN A 1 227 ? -9.661 -6.963 11.498 1.00 91.44 227 GLN A CA 1
ATOM 1851 C C . GLN A 1 227 ? -9.672 -8.318 12.219 1.00 91.44 227 GLN A C 1
ATOM 1853 O O . GLN A 1 227 ? -10.697 -8.744 12.739 1.00 91.44 227 GLN A O 1
ATOM 1858 N N . GLN A 1 228 ? -8.516 -8.976 12.311 1.00 92.31 228 GLN A N 1
ATOM 1859 C CA . GLN A 1 228 ? -8.354 -10.257 13.006 1.00 92.31 228 GLN A CA 1
ATOM 1860 C C . GLN A 1 228 ? -8.330 -10.128 14.541 1.00 92.31 228 GLN A C 1
ATOM 1862 O O . GLN A 1 228 ? -8.214 -11.133 15.238 1.00 92.31 228 GLN A O 1
ATOM 1867 N N . GLY A 1 229 ? -8.393 -8.910 15.092 1.00 92.12 229 GLY A N 1
ATOM 1868 C CA . GLY A 1 229 ? -8.325 -8.676 16.538 1.00 92.12 229 GLY A CA 1
ATOM 1869 C C . GLY A 1 229 ? -6.936 -8.901 17.150 1.00 92.12 229 GLY A C 1
ATOM 1870 O O . GLY A 1 229 ? -6.811 -9.014 18.370 1.00 92.12 229 GLY A O 1
ATOM 1871 N N . LEU A 1 230 ? -5.880 -8.952 16.328 1.00 93.75 230 LEU A N 1
ATOM 1872 C CA . LEU A 1 230 ? -4.495 -9.125 16.785 1.00 93.75 230 LEU A CA 1
ATOM 1873 C C . LEU A 1 230 ? -3.916 -7.832 17.381 1.00 93.75 230 LEU A C 1
ATOM 1875 O O . LEU A 1 230 ? -3.002 -7.883 18.206 1.00 93.75 230 LEU A O 1
ATOM 1879 N N . VAL A 1 231 ? -4.455 -6.671 16.998 1.00 94.81 231 VAL A N 1
ATOM 1880 C CA . VAL A 1 231 ? -4.019 -5.360 17.497 1.00 94.81 231 VAL A CA 1
ATOM 1881 C C . VAL A 1 231 ? -4.865 -4.931 18.697 1.00 94.81 231 VAL A C 1
ATOM 1883 O O . VAL A 1 231 ? -6.019 -4.520 18.561 1.00 94.81 231 VAL A O 1
ATOM 1886 N N . LYS A 1 232 ? -4.260 -4.986 19.888 1.00 90.00 232 LYS A N 1
ATOM 1887 C CA . LYS A 1 232 ? -4.853 -4.523 21.152 1.00 90.00 232 LYS A CA 1
ATOM 1888 C C . LYS A 1 232 ? -4.353 -3.111 21.468 1.00 90.00 232 LYS A C 1
ATOM 1890 O O . LYS A 1 232 ? -3.150 -2.877 21.455 1.00 90.00 232 LYS A O 1
ATOM 1895 N N . GLY A 1 233 ? -5.263 -2.183 21.753 1.00 92.31 233 GLY A N 1
ATOM 1896 C CA . GLY A 1 233 ? -4.926 -0.791 22.073 1.00 92.31 233 GLY A CA 1
ATOM 1897 C C . GLY A 1 233 ? -6.107 0.160 21.897 1.00 92.31 233 GLY A C 1
ATOM 1898 O O . GLY A 1 233 ? -7.071 -0.174 21.201 1.00 92.31 233 GLY A O 1
ATOM 1899 N N . GLU A 1 234 ? -6.018 1.337 22.517 1.00 95.75 234 GLU A N 1
ATOM 1900 C CA . GLU A 1 234 ? -7.002 2.420 22.386 1.00 95.75 234 GLU A CA 1
ATOM 1901 C C . GLU A 1 234 ? -7.101 2.900 20.933 1.00 95.75 234 GLU A C 1
ATOM 1903 O O . GLU A 1 234 ? -6.082 2.957 20.236 1.00 95.75 234 GLU A O 1
ATOM 1908 N N . ASP A 1 235 ? -8.296 3.294 20.486 1.00 95.31 235 ASP A N 1
ATOM 1909 C CA . ASP A 1 235 ? -8.547 3.709 19.095 1.00 95.31 235 ASP A CA 1
ATOM 1910 C C . ASP A 1 235 ? -7.578 4.778 18.618 1.00 95.31 235 ASP A C 1
ATOM 1912 O O . ASP A 1 235 ? -7.004 4.658 17.540 1.00 95.31 235 ASP A O 1
ATOM 1916 N N . LYS A 1 236 ? -7.306 5.774 19.463 1.00 95.25 236 LYS A N 1
ATOM 1917 C CA . LYS A 1 236 ? -6.363 6.848 19.149 1.00 95.25 236 LYS A CA 1
ATOM 1918 C C . LYS A 1 236 ? -4.958 6.321 18.855 1.00 95.25 236 LYS A C 1
ATOM 1920 O O . LYS A 1 236 ? -4.321 6.776 17.909 1.00 95.25 236 LYS A O 1
ATOM 1925 N N . SER A 1 237 ? -4.471 5.365 19.645 1.00 95.62 237 SER A N 1
ATOM 1926 C CA . SER A 1 237 ? -3.127 4.798 19.473 1.00 95.62 237 SER A CA 1
ATOM 1927 C C . SER A 1 237 ? -3.007 3.984 18.182 1.00 95.62 237 SER A C 1
ATOM 1929 O O . SER A 1 237 ? -2.043 4.148 17.436 1.00 95.62 237 SER A O 1
ATOM 1931 N N . VAL A 1 238 ? -4.020 3.169 17.877 1.00 97.06 238 VAL A N 1
ATOM 1932 C CA . VAL A 1 238 ? -4.068 2.358 16.653 1.00 97.06 238 VAL A CA 1
ATOM 1933 C C . VAL A 1 238 ? -4.212 3.263 15.433 1.00 97.06 238 VAL A C 1
ATOM 1935 O O . VAL A 1 238 ? -3.504 3.088 14.445 1.00 97.06 238 VAL A O 1
ATOM 1938 N N . PHE A 1 239 ? -5.060 4.288 15.522 1.00 97.31 239 PHE A N 1
ATOM 1939 C CA . PHE A 1 239 ? -5.244 5.263 14.456 1.00 97.31 239 PHE A CA 1
ATOM 1940 C C . PHE A 1 239 ? -3.964 6.038 14.137 1.00 97.31 239 PHE A C 1
ATOM 1942 O O . PHE A 1 239 ? -3.652 6.243 12.967 1.00 97.31 239 PHE A O 1
ATOM 1949 N N . LEU A 1 240 ? -3.181 6.429 15.148 1.00 96.50 240 LEU A N 1
ATOM 1950 C CA . LEU A 1 240 ? -1.890 7.090 14.930 1.00 96.50 240 LEU A CA 1
ATOM 1951 C C . LEU A 1 240 ? -0.906 6.202 14.155 1.00 96.50 240 LEU A C 1
ATOM 1953 O O . LEU A 1 240 ? -0.192 6.708 13.288 1.00 96.50 240 LEU A O 1
ATOM 1957 N N . GLU A 1 241 ? -0.897 4.888 14.394 1.00 97.62 241 GLU A N 1
ATOM 1958 C CA . GLU A 1 241 ? -0.089 3.975 13.577 1.00 97.62 241 GLU A CA 1
ATOM 1959 C C . GLU A 1 241 ? -0.637 3.865 12.148 1.00 97.62 241 GLU A C 1
ATOM 1961 O O . GLU A 1 241 ? 0.133 3.853 11.186 1.00 97.62 241 GLU A O 1
ATOM 1966 N N . VAL A 1 242 ? -1.962 3.889 11.971 1.00 97.88 242 VAL A N 1
ATOM 1967 C CA . VAL A 1 242 ? -2.550 3.965 10.629 1.00 97.88 242 VAL A CA 1
ATOM 1968 C C . VAL A 1 242 ? -2.125 5.250 9.905 1.00 97.88 242 VAL A C 1
ATOM 1970 O O . VAL A 1 242 ? -1.703 5.185 8.749 1.00 97.88 242 VAL A O 1
ATOM 1973 N N . LEU A 1 243 ? -2.145 6.408 10.572 1.00 97.31 243 LEU A N 1
ATOM 1974 C CA . LEU A 1 243 ? -1.653 7.669 10.005 1.00 97.31 243 LEU A CA 1
ATOM 1975 C C . LEU A 1 243 ? -0.163 7.598 9.651 1.00 97.31 243 LEU A C 1
ATOM 1977 O O . LEU A 1 243 ? 0.247 8.096 8.601 1.00 97.31 243 LEU A O 1
ATOM 1981 N N . ASN A 1 244 ? 0.650 6.937 10.476 1.00 97.75 244 ASN A N 1
ATOM 1982 C CA . ASN A 1 244 ? 2.062 6.697 10.187 1.00 97.75 244 ASN A CA 1
ATOM 1983 C C . ASN A 1 244 ? 2.253 5.854 8.911 1.00 97.75 244 ASN A C 1
ATOM 1985 O O . ASN A 1 244 ? 3.115 6.155 8.083 1.00 97.75 244 ASN A O 1
ATOM 1989 N N . LEU A 1 245 ? 1.423 4.829 8.700 1.00 98.50 245 LEU A N 1
ATOM 1990 C CA . LEU A 1 245 ? 1.438 4.012 7.482 1.00 98.50 245 LEU A CA 1
ATOM 1991 C C . LEU A 1 245 ? 0.970 4.802 6.250 1.00 98.50 245 LEU A C 1
ATOM 1993 O O . LEU A 1 245 ? 1.614 4.723 5.201 1.00 98.50 245 LEU A O 1
ATOM 1997 N N . ARG A 1 246 ? -0.074 5.631 6.380 1.00 98.12 246 ARG A N 1
ATOM 1998 C CA . ARG A 1 246 ? -0.508 6.562 5.319 1.00 98.12 246 ARG A CA 1
ATOM 1999 C C . ARG A 1 246 ? 0.603 7.546 4.947 1.00 98.12 246 ARG A C 1
ATOM 2001 O O . ARG A 1 246 ? 0.948 7.678 3.774 1.00 98.12 246 ARG A O 1
ATOM 2008 N N . LYS A 1 247 ? 1.274 8.134 5.943 1.00 97.69 247 LYS A N 1
ATOM 2009 C CA . LYS A 1 247 ? 2.457 8.988 5.747 1.00 97.69 247 LYS A CA 1
ATOM 2010 C C . LYS A 1 247 ? 3.561 8.261 4.975 1.00 97.69 247 LYS A C 1
ATOM 2012 O O . LYS A 1 247 ? 4.113 8.829 4.036 1.00 97.69 247 LYS A O 1
ATOM 2017 N N . LYS A 1 248 ? 3.873 7.005 5.317 1.00 98.31 248 LYS A N 1
ATOM 2018 C CA . LYS A 1 248 ? 4.873 6.193 4.593 1.00 98.31 248 LYS A CA 1
ATOM 2019 C C . LYS A 1 248 ? 4.481 5.944 3.133 1.00 98.31 248 LYS A C 1
ATOM 2021 O O . LYS A 1 248 ? 5.357 5.948 2.269 1.00 98.31 248 LYS A O 1
ATOM 2026 N N . MET A 1 249 ? 3.194 5.759 2.827 1.00 98.44 249 MET A N 1
ATOM 2027 C CA . MET A 1 249 ? 2.716 5.661 1.439 1.00 98.44 249 MET A CA 1
ATOM 2028 C C . MET A 1 249 ? 2.898 6.983 0.682 1.00 98.44 249 MET A C 1
ATOM 2030 O O . MET A 1 249 ? 3.421 6.976 -0.435 1.00 98.44 249 MET A O 1
ATOM 2034 N N . ALA A 1 250 ? 2.536 8.111 1.298 1.00 97.38 250 ALA A N 1
ATOM 2035 C CA . ALA A 1 250 ? 2.698 9.437 0.706 1.00 97.38 250 ALA A CA 1
ATOM 2036 C C . ALA A 1 250 ? 4.175 9.771 0.428 1.00 97.38 250 ALA A C 1
ATOM 2038 O O . ALA A 1 250 ? 4.513 10.210 -0.673 1.00 97.38 250 ALA A O 1
ATOM 2039 N N . LEU A 1 251 ? 5.063 9.499 1.388 1.00 97.81 251 LEU A N 1
ATOM 2040 C CA . LEU A 1 251 ? 6.509 9.689 1.247 1.00 97.81 251 LEU A CA 1
ATOM 2041 C C . LEU A 1 251 ? 7.099 8.800 0.147 1.00 97.81 251 LEU A C 1
ATOM 2043 O O . LEU A 1 251 ? 7.803 9.305 -0.729 1.00 97.81 251 LEU A O 1
ATOM 2047 N N . ALA A 1 252 ? 6.734 7.514 0.121 1.00 97.56 252 ALA A N 1
ATOM 2048 C CA . ALA A 1 252 ? 7.197 6.587 -0.909 1.00 97.56 252 ALA A CA 1
ATOM 2049 C C . ALA A 1 252 ? 6.770 7.027 -2.316 1.00 97.56 252 ALA A C 1
ATOM 2051 O O . ALA A 1 252 ? 7.547 6.903 -3.262 1.00 97.56 252 ALA A O 1
ATOM 2052 N N . ARG A 1 253 ? 5.562 7.587 -2.471 1.00 95.75 253 ARG A N 1
ATOM 2053 C CA . ARG A 1 253 ? 5.090 8.144 -3.749 1.00 95.75 253 ARG A CA 1
ATOM 2054 C C . ARG A 1 253 ? 5.952 9.317 -4.225 1.00 95.75 253 ARG A C 1
ATOM 2056 O O . ARG A 1 253 ? 6.177 9.444 -5.424 1.00 95.75 253 ARG A O 1
ATOM 2063 N N . LEU A 1 254 ? 6.429 10.146 -3.298 1.00 96.19 254 LEU A N 1
ATOM 2064 C CA . LEU A 1 254 ? 7.280 11.308 -3.575 1.00 96.19 254 LEU A CA 1
ATOM 2065 C C . LEU A 1 254 ? 8.771 10.956 -3.735 1.00 96.19 254 LEU A C 1
ATOM 2067 O O . LEU A 1 254 ? 9.557 11.818 -4.112 1.00 96.19 254 LEU A O 1
ATOM 2071 N N . GLY A 1 255 ? 9.162 9.702 -3.488 1.00 93.00 255 GLY A N 1
ATOM 2072 C CA . GLY A 1 255 ? 10.547 9.239 -3.635 1.00 93.00 255 GLY A CA 1
ATOM 2073 C C . GLY A 1 255 ? 11.369 9.258 -2.354 1.00 93.00 255 GLY A C 1
ATOM 2074 O O . GLY A 1 255 ? 12.569 9.007 -2.418 1.00 93.00 255 GLY A O 1
ATOM 2075 N N . TYR A 1 256 ? 10.736 9.499 -1.207 1.00 92.88 256 TYR A N 1
ATOM 2076 C CA . TYR A 1 256 ? 11.380 9.403 0.098 1.00 92.88 256 TYR A CA 1
ATOM 2077 C C . TYR A 1 256 ? 11.212 7.989 0.665 1.00 92.88 256 TYR A C 1
ATOM 2079 O O . TYR A 1 256 ? 10.122 7.413 0.598 1.00 92.88 256 TYR A O 1
ATOM 2087 N N . SER A 1 257 ? 12.293 7.437 1.213 1.00 73.81 257 SER A N 1
ATOM 2088 C CA . SER A 1 257 ? 12.351 6.112 1.843 1.00 73.81 257 SER A CA 1
ATOM 2089 C C . SER A 1 257 ? 12.769 6.209 3.297 1.00 73.81 257 SER A C 1
ATOM 2091 O O . SER A 1 257 ? 13.767 6.930 3.533 1.00 73.81 257 SER A O 1
#

Secondary structure (DSSP, 8-state):
--TTSHHHHHHHHGGG------------PPPHHHHHHHHHHHHHHHHHTT--SS--GGG-TT------------------------------------------------HHHHHHHHHHHHHTTT--SPPHHHHHHIIIIIHHHH--S-HHHHHHHHHHHHTT-EEEEE--S---S-EEETTTTEEE---EEEEETT-S--EEE-HHHHHHHHHHHHHHHHHHHHHTT---S-HHHHHHHHHHHHHHHHHHHHT--

Organism: NCBI:txid2607531

Foldseek 3Di:
DDPPVVVVVVVVVVVPDDPPPDPDDDDDDDDPVNVVVVVVVVVVVVVVVPDDPDDDPVPDPPPDDDDDDDDDDDDDDDDDDDDDDDDDDDDDPDPDPPPPDPPVCPPDDDVVLLVQLVVCLVCLQPDPDDGPNVVVLCVPFLLLLLQFPPNVVSVLLSVQLLVVNKDKDFDPDDQPFFDQAPRNRDTERFRMWMDGHPDPDIGTHHPLNVQSSVLSSVLVVLVVCSSVVVDDDDSVVSVVVNVVSSVSRVCSSVPHD

InterPro domains:
  IPR040351 Guanine nucleotide exchange factor RAB3IL/RAB3IP/Sec2 [PTHR14430] (32-256)

pLDDT: mean 73.96, std 25.15, range [28.78, 98.56]

Radius of gyration: 31.62 Å; chains: 1; bounding box: 66×67×90 Å

Sequence (257 aa):
MSPKLANLFLFYTDYKNVKIQVPVTCSFGFSKIEVLQAEVTALKTLVLTSTPSTPNKHLHPQIDTTSNKKKESSRPFWKTHRRSTSHHEFTKETRGETDEGENGHTTQIDLVCFEEFCQWREQSQQTEQPSSFLSRVFLEDISPCLNFSNTNLSERVKKCVDNNTLTIEPIASDSSYPRWCTLSQSNKLCNYKIHLGEDHSWYSISEFCRNRITSVCNFYTYIRYIQQGLVKGEDKSVFLEVLNLRKKMALARLGYS